Protein AF-A0A3D1I9R3-F1 (afdb_monomer_lite)

Sequence (357 aa):
MTGYCEAYRINDDNLALRKAFLGLTPGDVRTLALLYGWARRAAPKIAKRFYDHQFAFKKTREFFEGMAQKKGITLEALREALERTQAQYFVEIFEEAANGGRFGPEYFEKRLLVGAVHNKIDLPLKWYVGSYTLYSKLAGQALGRALFWNPWLRRKAESALHKVFNYDIQAIVESYLIDLCASFGTDVRSLEVSSREEDISDKMPDLKAQMGDLVGALEKLGKGDLSVRVRSTAEGGLTHYFNVAVNQLAKIVEETRNVAQEVQRGVEQTLLHIDTLSKRGEGAGVEGEGSVREILEQLQVAVQEVAKGSEQTALAASRGVEGVGAIVEAVQRVANELRTSSEAASRIGQTAEEGRR

Radius of gyration: 34.0 Å; chains: 1; bounding box: 62×38×118 Å

pLDDT: mean 84.26, std 16.16, range [39.19, 98.75]

Structure (mmCIF, N/CA/C/O backbone):
data_AF-A0A3D1I9R3-F1
#
_entry.id   AF-A0A3D1I9R3-F1
#
loop_
_atom_site.group_PDB
_atom_site.id
_atom_site.type_symbol
_atom_site.label_atom_id
_atom_site.label_alt_id
_atom_site.label_comp_id
_atom_site.label_asym_id
_atom_site.label_entity_id
_atom_site.label_seq_id
_atom_site.pdbx_PDB_ins_code
_atom_site.Cartn_x
_atom_site.Cartn_y
_atom_site.Cartn_z
_atom_site.occupancy
_atom_site.B_iso_or_equiv
_atom_site.auth_seq_id
_atom_site.auth_comp_id
_atom_site.auth_asym_id
_atom_site.auth_atom_id
_atom_site.pdbx_PDB_model_num
ATOM 1 N N . MET A 1 1 ? 7.221 -18.020 6.343 1.00 50.12 1 MET A N 1
ATOM 2 C CA . MET A 1 1 ? 6.359 -16.843 6.121 1.00 50.12 1 MET A CA 1
ATOM 3 C C . MET A 1 1 ? 5.750 -16.995 4.747 1.00 50.12 1 MET A C 1
ATOM 5 O O . MET A 1 1 ? 6.495 -17.190 3.798 1.00 50.12 1 MET A O 1
ATOM 9 N N . THR A 1 2 ? 4.428 -16.998 4.681 1.00 69.50 2 THR A N 1
ATOM 10 C CA . THR A 1 2 ? 3.622 -17.045 3.458 1.00 69.50 2 THR A CA 1
ATOM 11 C C . THR A 1 2 ? 3.884 -15.784 2.618 1.00 69.50 2 THR A C 1
ATOM 13 O O . THR A 1 2 ? 3.940 -14.699 3.200 1.00 69.50 2 THR A O 1
ATOM 16 N N . GLY A 1 3 ? 4.094 -15.909 1.302 1.00 88.62 3 GLY A N 1
ATOM 17 C CA . GLY A 1 3 ? 4.360 -14.763 0.410 1.00 88.62 3 GLY A CA 1
ATOM 18 C C . GLY A 1 3 ? 3.146 -13.837 0.238 1.00 88.62 3 GLY A C 1
ATOM 19 O O . GLY A 1 3 ? 2.020 -14.225 0.561 1.00 88.62 3 GLY A O 1
ATOM 20 N N . TYR A 1 4 ? 3.355 -12.622 -0.276 1.00 92.94 4 TYR A N 1
ATOM 21 C CA . TYR A 1 4 ? 2.279 -11.653 -0.523 1.00 92.94 4 TYR A CA 1
ATOM 22 C C . TYR A 1 4 ? 1.279 -12.157 -1.562 1.00 92.94 4 TYR A C 1
ATOM 24 O O . TYR A 1 4 ? 0.083 -12.008 -1.352 1.00 92.94 4 TYR A O 1
ATOM 32 N N . CYS A 1 5 ? 1.726 -12.812 -2.634 1.00 94.88 5 CYS A N 1
ATOM 33 C CA . CYS A 1 5 ? 0.839 -13.367 -3.653 1.00 94.88 5 CYS A CA 1
ATOM 34 C C . CYS A 1 5 ? -0.130 -14.379 -3.044 1.00 94.88 5 CYS A C 1
ATOM 36 O O . CYS A 1 5 ? -1.331 -14.302 -3.270 1.00 94.88 5 CYS A O 1
ATOM 38 N N . GLU A 1 6 ? 0.369 -15.287 -2.207 1.00 92.38 6 GLU A N 1
ATOM 39 C CA . GLU A 1 6 ? -0.474 -16.279 -1.541 1.00 92.38 6 GLU A CA 1
ATOM 40 C C . GLU A 1 6 ? -1.454 -15.623 -0.555 1.00 92.38 6 GLU A C 1
ATOM 42 O O . GLU A 1 6 ? -2.633 -15.987 -0.520 1.00 92.38 6 GLU A O 1
ATOM 47 N N . ALA A 1 7 ? -0.987 -14.623 0.203 1.00 89.38 7 ALA A N 1
ATOM 48 C CA . ALA A 1 7 ? -1.829 -13.850 1.112 1.00 89.38 7 ALA A CA 1
ATOM 49 C C . ALA A 1 7 ? -2.916 -13.058 0.369 1.00 89.38 7 ALA A C 1
ATOM 51 O O . ALA A 1 7 ? -4.029 -12.936 0.872 1.00 89.38 7 ALA A O 1
ATOM 52 N N . TYR A 1 8 ? -2.599 -12.538 -0.817 1.00 92.25 8 TYR A N 1
ATOM 53 C CA . TYR A 1 8 ? -3.484 -11.697 -1.627 1.00 92.25 8 TYR A CA 1
ATOM 54 C C . TYR A 1 8 ? -4.258 -12.502 -2.674 1.00 92.25 8 TYR A C 1
ATOM 56 O O . TYR A 1 8 ? -4.985 -11.920 -3.468 1.00 92.25 8 TYR A O 1
ATOM 64 N N . ARG A 1 9 ? -4.132 -13.837 -2.666 1.00 93.81 9 ARG A N 1
ATOM 65 C CA . ARG A 1 9 ? -4.748 -14.759 -3.638 1.00 93.81 9 ARG A CA 1
ATOM 66 C C . ARG A 1 9 ? -4.336 -14.499 -5.095 1.00 93.81 9 ARG A C 1
ATOM 68 O O . ARG A 1 9 ? -4.994 -14.964 -6.021 1.00 93.81 9 ARG A O 1
ATOM 75 N N . ILE A 1 10 ? -3.200 -13.838 -5.305 1.00 95.69 10 ILE A N 1
ATOM 76 C CA . ILE A 1 10 ? -2.600 -13.620 -6.622 1.00 95.69 10 ILE A CA 1
ATOM 77 C C . ILE A 1 10 ? -2.062 -14.944 -7.160 1.00 95.69 10 ILE A C 1
ATOM 79 O O . ILE A 1 10 ? -1.287 -15.638 -6.497 1.00 95.69 10 ILE A O 1
ATOM 83 N N . ASN A 1 11 ? -2.479 -15.295 -8.371 1.00 96.50 11 ASN A N 1
ATOM 84 C CA . ASN A 1 11 ? -2.138 -16.552 -9.021 1.00 96.50 11 ASN A CA 1
ATOM 85 C C . ASN A 1 11 ? -2.067 -16.368 -10.548 1.00 96.50 11 ASN A C 1
ATOM 87 O O . ASN A 1 11 ? -2.347 -15.292 -11.067 1.00 96.50 11 ASN A O 1
ATOM 91 N N . ASP A 1 12 ? -1.662 -17.400 -11.287 1.00 97.69 12 ASP A N 1
ATOM 92 C CA . ASP A 1 12 ? -1.490 -17.281 -12.739 1.00 97.69 12 ASP A CA 1
ATOM 93 C C . ASP A 1 12 ? -2.767 -16.868 -13.493 1.00 97.69 12 ASP A C 1
ATOM 95 O O . ASP A 1 12 ? -2.659 -16.158 -14.494 1.00 97.69 12 ASP A O 1
ATOM 99 N N . ASP A 1 13 ? -3.956 -17.247 -13.013 1.00 97.56 13 ASP A N 1
ATOM 100 C CA . ASP A 1 13 ? -5.227 -17.002 -13.704 1.00 97.56 13 ASP A CA 1
ATOM 101 C C . ASP A 1 13 ? -5.632 -15.520 -13.608 1.00 97.56 13 ASP A C 1
ATOM 103 O O . ASP A 1 13 ? -5.846 -14.865 -14.633 1.00 97.56 13 ASP A O 1
ATOM 107 N N . ASN A 1 14 ? -5.637 -14.937 -12.403 1.00 97.31 14 ASN A N 1
ATOM 108 C CA . ASN A 1 14 ? -5.922 -13.504 -12.243 1.00 97.31 14 ASN A CA 1
ATOM 109 C C . ASN A 1 14 ? -4.821 -12.608 -12.841 1.00 97.31 14 ASN A C 1
ATOM 111 O O . ASN A 1 14 ? -5.115 -11.580 -13.461 1.00 97.31 14 ASN A O 1
ATOM 115 N N . LEU A 1 15 ? -3.552 -13.027 -12.793 1.00 98.19 15 LEU A N 1
ATOM 116 C CA . LEU A 1 15 ? -2.477 -12.323 -13.494 1.00 98.19 15 LEU A CA 1
ATOM 117 C C . LEU A 1 15 ? -2.632 -12.407 -15.019 1.00 98.19 15 LEU A C 1
ATOM 119 O O . LEU A 1 15 ? -2.316 -11.441 -15.721 1.00 98.19 15 LEU A O 1
ATOM 123 N N . ALA A 1 16 ? -3.128 -13.522 -15.563 1.00 97.88 16 ALA A N 1
ATOM 124 C CA . ALA A 1 16 ? -3.436 -13.632 -16.986 1.00 97.88 16 ALA A CA 1
ATOM 125 C C . ALA A 1 16 ? -4.532 -12.641 -17.404 1.00 97.88 16 ALA A C 1
ATOM 127 O O . ALA A 1 16 ? -4.359 -11.960 -18.419 1.00 97.88 16 ALA A O 1
ATOM 128 N N . LEU A 1 17 ? -5.590 -12.482 -16.602 1.00 97.62 17 LEU A N 1
ATOM 129 C CA . LEU A 1 17 ? -6.640 -11.489 -16.846 1.00 97.62 17 LEU A CA 1
ATOM 130 C C . LEU A 1 17 ? -6.113 -10.055 -16.820 1.00 97.62 17 LEU A C 1
ATOM 132 O O . LEU A 1 17 ? -6.376 -9.288 -17.747 1.00 97.62 17 LEU A O 1
ATOM 136 N N . ARG A 1 18 ? -5.301 -9.696 -15.820 1.00 97.69 18 ARG A N 1
ATOM 137 C CA . ARG A 1 18 ? -4.667 -8.368 -15.735 1.00 97.69 18 ARG A CA 1
ATOM 138 C C . ARG A 1 18 ? -3.811 -8.076 -16.965 1.00 97.69 18 ARG A C 1
ATOM 140 O O . ARG A 1 18 ? -3.920 -7.009 -17.571 1.00 97.69 18 ARG A O 1
ATOM 147 N N . LYS A 1 19 ? -2.985 -9.040 -17.386 1.00 98.19 19 LYS A N 1
ATOM 148 C CA . LYS A 1 19 ? -2.162 -8.920 -18.601 1.00 98.19 19 LYS A CA 1
ATOM 149 C C . LYS A 1 19 ? -3.021 -8.788 -19.859 1.00 98.19 19 LYS A C 1
ATOM 151 O O . LYS A 1 19 ? -2.691 -7.971 -20.720 1.00 98.19 19 LYS A O 1
ATOM 156 N N . ALA A 1 20 ? -4.118 -9.539 -19.959 1.00 98.06 20 ALA A N 1
ATOM 157 C CA . ALA A 1 20 ? -5.065 -9.439 -21.066 1.00 98.06 20 ALA A CA 1
ATOM 158 C C . ALA A 1 20 ? -5.744 -8.060 -21.110 1.00 98.06 20 ALA A C 1
ATOM 160 O O . ALA A 1 20 ? -5.758 -7.433 -22.168 1.00 98.06 20 ALA A O 1
ATOM 161 N N . PHE A 1 21 ? -6.207 -7.544 -19.967 1.00 97.81 21 PHE A N 1
ATOM 162 C CA . PHE A 1 21 ? -6.807 -6.212 -19.839 1.00 97.81 21 PHE A CA 1
ATOM 163 C C . PHE A 1 21 ? -5.838 -5.093 -20.254 1.00 97.81 21 PHE A C 1
ATOM 165 O O . PHE A 1 21 ? -6.210 -4.179 -20.987 1.00 97.81 21 PHE A O 1
ATOM 172 N N . LEU A 1 22 ? -4.563 -5.196 -19.862 1.00 97.88 22 LEU A N 1
ATOM 173 C CA . LEU A 1 22 ? -3.506 -4.264 -20.278 1.00 97.88 22 LEU A CA 1
ATOM 174 C C . LEU A 1 22 ? -3.073 -4.430 -21.742 1.00 97.88 22 LEU A C 1
ATOM 176 O O . LEU A 1 22 ? -2.303 -3.617 -22.264 1.00 97.88 22 LEU A O 1
ATOM 180 N N . GLY A 1 23 ? -3.500 -5.508 -22.401 1.00 98.12 23 GLY A N 1
ATOM 181 C CA . GLY A 1 23 ? -3.011 -5.894 -23.716 1.00 98.12 23 GLY A CA 1
ATOM 182 C C . GLY A 1 23 ? -1.507 -6.179 -23.726 1.00 98.12 23 GLY A C 1
ATOM 183 O O . GLY A 1 23 ? -0.839 -5.852 -24.710 1.00 98.12 23 GLY A O 1
ATOM 184 N N . LEU A 1 24 ? -0.942 -6.730 -22.642 1.00 98.31 24 LEU A N 1
ATOM 185 C CA . LEU A 1 24 ? 0.453 -7.177 -22.592 1.00 98.31 24 LEU A CA 1
ATOM 186 C C . LEU A 1 24 ? 0.589 -8.484 -23.381 1.00 98.31 24 LEU A C 1
ATOM 188 O O . LEU A 1 24 ? 0.247 -9.566 -22.911 1.00 98.31 24 LEU A O 1
ATOM 192 N N . THR A 1 25 ? 1.072 -8.373 -24.614 1.00 98.00 25 THR A N 1
ATOM 193 C CA . THR A 1 25 ? 1.117 -9.480 -25.572 1.00 98.00 25 THR A CA 1
ATOM 194 C C . THR A 1 25 ? 2.474 -10.187 -25.585 1.00 98.00 25 THR A C 1
ATOM 196 O O . THR A 1 25 ? 3.501 -9.587 -25.256 1.00 98.00 25 THR A O 1
ATOM 199 N N . PRO A 1 26 ? 2.552 -11.415 -26.132 1.00 98.19 26 PRO A N 1
ATOM 200 C CA . PRO A 1 26 ? 3.836 -12.051 -26.435 1.00 98.19 26 PRO A CA 1
ATOM 201 C C . PRO A 1 26 ? 4.748 -11.210 -27.350 1.00 98.19 26 PRO A C 1
ATOM 203 O O . PRO A 1 26 ? 5.968 -11.368 -27.341 1.00 98.19 26 PRO A O 1
ATOM 206 N N . GLY A 1 27 ? 4.182 -10.310 -28.167 1.00 98.44 27 GLY A N 1
ATOM 207 C CA . GLY A 1 27 ? 4.953 -9.380 -28.996 1.00 98.44 27 GLY A CA 1
ATOM 208 C C . GLY A 1 27 ? 5.642 -8.277 -28.188 1.00 98.44 27 GLY A C 1
ATOM 209 O O . GLY A 1 27 ? 6.767 -7.894 -28.520 1.00 98.44 27 GLY A O 1
ATOM 210 N N . ASP A 1 28 ? 4.999 -7.805 -27.120 1.00 98.69 28 ASP A N 1
ATOM 211 C CA . ASP A 1 28 ? 5.584 -6.867 -26.159 1.00 98.69 28 ASP A CA 1
ATOM 212 C C . ASP A 1 28 ? 6.745 -7.539 -25.413 1.00 98.69 28 ASP A C 1
ATOM 214 O O . ASP A 1 28 ? 7.849 -6.997 -25.385 1.00 98.69 28 ASP A O 1
ATOM 218 N N . VAL A 1 29 ? 6.533 -8.774 -24.933 1.00 98.62 29 VAL A N 1
ATOM 219 C CA . VAL A 1 29 ? 7.567 -9.601 -24.284 1.00 98.62 29 VAL A CA 1
ATOM 220 C C . VAL A 1 29 ? 8.796 -9.752 -25.179 1.00 98.62 29 VAL A C 1
ATOM 222 O O . VAL A 1 29 ? 9.905 -9.420 -24.769 1.00 98.62 29 VAL A O 1
ATOM 225 N N . ARG A 1 30 ? 8.617 -10.169 -26.441 1.00 98.69 30 ARG A N 1
ATOM 226 C CA . ARG A 1 30 ? 9.734 -10.287 -27.396 1.00 98.69 30 ARG A CA 1
ATOM 227 C C . ARG A 1 30 ? 10.453 -8.958 -27.620 1.00 98.69 30 ARG A C 1
ATOM 229 O O . ARG A 1 30 ? 11.675 -8.935 -27.729 1.00 98.69 30 ARG A O 1
ATOM 236 N N . THR A 1 31 ? 9.711 -7.854 -27.687 1.00 98.69 31 THR A N 1
ATOM 237 C CA . THR A 1 31 ? 10.296 -6.518 -27.873 1.00 98.69 31 THR A CA 1
ATOM 238 C C . THR A 1 31 ? 11.171 -6.122 -26.683 1.00 98.69 31 THR A C 1
ATOM 240 O O . THR A 1 31 ? 12.279 -5.626 -26.884 1.00 98.69 31 THR A O 1
ATOM 243 N N . LEU A 1 32 ? 10.708 -6.367 -25.455 1.00 98.75 32 LEU A N 1
ATOM 244 C CA . LEU A 1 32 ? 11.480 -6.107 -24.240 1.00 98.75 32 LEU A CA 1
ATOM 245 C C . LEU A 1 32 ? 12.699 -7.038 -24.148 1.00 98.75 32 LEU A C 1
ATOM 247 O O . LEU A 1 32 ? 13.807 -6.559 -23.927 1.00 98.75 32 LEU A O 1
ATOM 251 N N . ALA A 1 33 ? 12.544 -8.333 -24.427 1.00 98.75 33 ALA A N 1
ATOM 252 C CA . ALA A 1 33 ? 13.647 -9.296 -24.424 1.00 98.75 33 ALA A CA 1
ATOM 253 C C . ALA A 1 33 ? 14.805 -8.871 -25.351 1.00 98.75 33 ALA A C 1
ATOM 255 O O . ALA A 1 33 ? 15.967 -8.861 -24.943 1.00 98.75 33 ALA A O 1
ATOM 256 N N . LEU A 1 34 ? 14.488 -8.426 -26.576 1.00 98.44 34 LEU A N 1
ATOM 257 C CA . LEU A 1 34 ? 15.474 -7.917 -27.544 1.00 98.44 34 LEU A CA 1
ATOM 258 C C . LEU A 1 34 ? 16.278 -6.718 -27.015 1.00 98.44 34 LEU A C 1
ATOM 260 O O . LEU A 1 34 ? 17.412 -6.485 -27.436 1.00 98.44 34 LEU A O 1
ATOM 264 N N . LEU A 1 35 ? 15.699 -5.944 -26.098 1.00 98.56 35 LEU A N 1
ATOM 265 C CA . LEU A 1 35 ? 16.290 -4.730 -25.547 1.00 98.56 35 LEU A CA 1
ATOM 266 C C . LEU A 1 35 ? 17.010 -4.951 -24.208 1.00 98.56 35 LEU A C 1
ATOM 268 O O . LEU A 1 35 ? 17.566 -3.990 -23.675 1.00 98.56 35 LEU A O 1
ATOM 272 N N . TYR A 1 36 ? 17.093 -6.181 -23.689 1.00 98.62 36 TYR A N 1
ATOM 273 C CA . TYR A 1 36 ? 17.738 -6.475 -22.400 1.00 98.62 36 TYR A CA 1
ATOM 274 C C . TYR A 1 36 ? 19.182 -5.961 -22.308 1.00 98.62 36 TYR A C 1
ATOM 276 O O . TYR A 1 36 ? 19.542 -5.235 -21.376 1.00 98.62 36 TYR A O 1
ATOM 284 N N . GLY A 1 37 ? 20.007 -6.226 -23.326 1.00 98.44 37 GLY A N 1
ATOM 285 C CA . GLY A 1 37 ? 21.385 -5.724 -23.364 1.00 98.44 37 GLY A CA 1
ATOM 286 C C . GLY A 1 37 ? 21.476 -4.191 -23.391 1.00 98.44 37 GLY A C 1
ATOM 287 O O . GLY A 1 37 ? 22.399 -3.612 -22.815 1.00 98.44 37 GLY A O 1
ATOM 288 N N . TRP A 1 38 ? 20.518 -3.516 -24.034 1.00 98.31 38 TRP A N 1
ATOM 289 C CA . TRP A 1 38 ? 20.420 -2.055 -24.009 1.00 98.31 38 TRP A CA 1
ATOM 290 C C . TRP A 1 38 ? 20.004 -1.547 -22.625 1.00 98.31 38 TRP A C 1
ATOM 292 O O . TRP A 1 38 ? 20.637 -0.620 -22.115 1.00 98.31 38 TRP A O 1
ATOM 302 N N . ALA A 1 39 ? 19.003 -2.173 -22.001 1.00 98.44 39 ALA A N 1
ATOM 303 C CA . ALA A 1 39 ? 18.483 -1.773 -20.699 1.00 98.44 39 ALA A CA 1
ATOM 304 C C . ALA A 1 39 ? 19.586 -1.783 -19.635 1.00 98.44 39 ALA A C 1
ATOM 306 O O . ALA A 1 39 ? 19.752 -0.791 -18.930 1.00 98.44 39 ALA A O 1
ATOM 307 N N . ARG A 1 40 ? 20.436 -2.822 -19.615 1.00 98.50 40 ARG A N 1
ATOM 308 C CA . ARG A 1 40 ? 21.608 -2.907 -18.720 1.00 98.50 40 ARG A CA 1
ATOM 309 C C . ARG A 1 40 ? 22.555 -1.709 -18.839 1.00 98.50 40 ARG A C 1
ATOM 311 O O . ARG A 1 40 ? 23.059 -1.219 -17.834 1.00 98.50 40 ARG A O 1
ATOM 318 N N . ARG A 1 41 ? 22.787 -1.206 -20.057 1.00 98.44 41 ARG A N 1
ATOM 319 C CA . ARG A 1 41 ? 23.648 -0.029 -20.291 1.00 98.44 41 ARG A CA 1
ATOM 320 C C . ARG A 1 41 ? 22.938 1.292 -19.990 1.00 98.44 41 ARG A C 1
ATOM 322 O O . ARG A 1 41 ? 23.585 2.262 -19.599 1.00 98.44 41 ARG A O 1
ATOM 329 N N . ALA A 1 42 ? 21.627 1.356 -20.212 1.00 98.31 42 ALA A N 1
ATOM 330 C CA . ALA A 1 42 ? 20.836 2.570 -20.042 1.00 98.31 42 ALA A CA 1
ATOM 331 C C . ALA A 1 42 ? 20.434 2.826 -18.578 1.00 98.31 42 ALA A C 1
ATOM 333 O O . ALA A 1 42 ? 20.361 3.989 -18.169 1.00 98.31 42 ALA A O 1
ATOM 334 N N . ALA A 1 43 ? 20.209 1.766 -17.796 1.00 98.38 43 ALA A N 1
ATOM 335 C CA . ALA A 1 43 ? 19.622 1.827 -16.460 1.00 98.38 43 ALA A CA 1
ATOM 336 C C . ALA A 1 43 ? 20.337 2.788 -15.491 1.00 98.38 43 ALA A C 1
ATOM 338 O O . ALA A 1 43 ? 19.640 3.628 -14.917 1.00 98.38 43 ALA A O 1
ATOM 339 N N . PRO A 1 44 ? 21.685 2.796 -15.354 1.00 98.50 44 PRO A N 1
ATOM 340 C CA . PRO A 1 44 ? 22.351 3.703 -14.413 1.00 98.50 44 PRO A CA 1
ATOM 341 C C . PRO A 1 44 ? 22.094 5.182 -14.730 1.00 98.50 44 PRO A C 1
ATOM 343 O O . PRO A 1 44 ? 21.825 5.990 -13.844 1.00 98.50 44 PRO A O 1
ATOM 346 N N . LYS A 1 45 ? 22.101 5.548 -16.021 1.00 98.31 45 LYS A N 1
ATOM 347 C CA . LYS A 1 45 ? 21.840 6.929 -16.459 1.00 98.31 45 LYS A CA 1
ATOM 348 C C . LYS A 1 45 ? 20.375 7.324 -16.268 1.00 98.31 45 LYS A C 1
ATOM 350 O O . LYS A 1 45 ? 20.098 8.486 -15.976 1.00 98.31 45 LYS A O 1
ATOM 355 N N . ILE A 1 46 ? 19.443 6.389 -16.460 1.00 98.44 46 ILE A N 1
ATOM 356 C CA . ILE A 1 46 ? 18.014 6.620 -16.207 1.00 98.44 46 ILE A CA 1
ATOM 357 C C . ILE A 1 46 ? 17.783 6.830 -14.707 1.00 98.44 46 ILE A C 1
ATOM 359 O O . ILE A 1 46 ? 17.182 7.836 -14.336 1.00 98.44 46 ILE A O 1
ATOM 363 N N . ALA A 1 47 ? 18.317 5.948 -13.857 1.00 98.38 47 ALA A N 1
ATOM 364 C CA . ALA A 1 47 ? 18.179 6.027 -12.405 1.00 98.38 47 ALA A CA 1
ATOM 365 C C . ALA A 1 47 ? 18.781 7.316 -11.829 1.00 98.38 47 ALA A C 1
ATOM 367 O O . ALA A 1 47 ? 18.113 8.011 -11.065 1.00 98.38 47 ALA A O 1
ATOM 368 N N . LYS A 1 48 ? 19.981 7.711 -12.274 1.00 98.50 48 LYS A N 1
ATOM 369 C CA . LYS A 1 48 ? 20.578 8.986 -11.859 1.00 98.50 48 LYS A CA 1
ATOM 370 C C . LYS A 1 48 ? 19.669 10.173 -12.185 1.00 98.50 48 LYS A C 1
ATOM 372 O O . LYS A 1 48 ? 19.387 10.991 -11.319 1.00 98.50 48 LYS A O 1
ATOM 377 N N . ARG A 1 49 ? 19.167 10.265 -13.424 1.00 98.44 49 ARG A N 1
ATOM 378 C CA . ARG A 1 49 ? 18.280 11.370 -13.844 1.00 98.44 49 ARG A CA 1
ATOM 379 C C . ARG A 1 49 ? 16.931 11.349 -13.125 1.00 98.44 49 ARG A C 1
ATOM 381 O O . ARG A 1 49 ? 16.323 12.399 -12.933 1.00 98.44 49 ARG A O 1
ATOM 388 N N . PHE A 1 50 ? 16.459 10.162 -12.758 1.00 98.12 50 PHE A N 1
ATOM 389 C CA . PHE A 1 50 ? 15.252 9.982 -11.967 1.00 98.12 50 PHE A CA 1
ATOM 390 C C . PHE A 1 50 ? 15.422 10.582 -10.567 1.00 98.12 50 PHE A C 1
ATOM 392 O O . PHE A 1 50 ? 14.594 11.391 -10.150 1.00 98.12 50 PHE A O 1
ATOM 399 N N . TYR A 1 51 ? 16.532 10.289 -9.885 1.00 98.06 51 TYR A N 1
ATOM 400 C CA . TYR A 1 51 ? 16.811 10.866 -8.568 1.00 98.06 51 TYR A CA 1
ATOM 401 C C . TYR A 1 51 ? 17.316 12.309 -8.611 1.00 98.06 51 TYR A C 1
ATOM 403 O O . TYR A 1 51 ? 16.996 13.058 -7.694 1.00 98.06 51 TYR A O 1
ATOM 411 N N . ASP A 1 52 ? 17.979 12.761 -9.683 1.00 98.25 52 ASP A N 1
ATOM 412 C CA . ASP A 1 52 ? 18.277 14.188 -9.896 1.00 98.25 52 ASP A CA 1
ATOM 413 C C . ASP A 1 52 ? 16.989 15.025 -9.745 1.00 98.25 52 ASP A C 1
ATOM 415 O O . ASP A 1 52 ? 16.970 16.025 -9.030 1.00 98.25 52 ASP A O 1
ATOM 419 N N . HIS A 1 53 ? 15.884 14.582 -10.358 1.00 97.00 53 HIS A N 1
ATOM 420 C CA . HIS A 1 53 ? 14.593 15.262 -10.239 1.00 97.00 53 HIS A CA 1
ATOM 421 C C . HIS A 1 53 ? 14.007 15.177 -8.824 1.00 97.00 53 HIS A C 1
ATOM 423 O O . HIS A 1 53 ? 13.586 16.195 -8.276 1.00 97.00 53 HIS A O 1
ATOM 429 N N . GLN A 1 54 ? 13.978 13.985 -8.220 1.00 96.75 54 GLN A N 1
ATOM 430 C CA . GLN A 1 54 ? 13.351 13.816 -6.906 1.00 96.75 54 GLN A CA 1
ATOM 431 C C . GLN A 1 54 ? 14.128 14.505 -5.772 1.00 96.75 54 GLN A C 1
ATOM 433 O O . GLN A 1 54 ? 13.519 14.982 -4.820 1.00 96.75 54 GLN A O 1
ATOM 438 N N . PHE A 1 55 ? 15.454 14.617 -5.861 1.00 97.19 55 PHE A N 1
ATOM 439 C CA . PHE A 1 55 ? 16.251 15.369 -4.885 1.00 97.19 55 PHE A CA 1
ATOM 440 C C . PHE A 1 55 ? 16.179 16.888 -5.128 1.00 97.19 55 PHE A C 1
ATOM 442 O O . PHE A 1 55 ? 16.295 17.679 -4.190 1.00 97.19 55 PHE A O 1
ATOM 449 N N . ALA A 1 56 ? 15.927 17.328 -6.365 1.00 97.44 56 ALA A N 1
ATOM 450 C CA . ALA A 1 56 ? 15.666 18.738 -6.656 1.00 97.44 56 ALA A CA 1
ATOM 451 C C . ALA A 1 56 ? 14.281 19.190 -6.153 1.00 97.44 56 ALA A C 1
ATOM 453 O O . ALA A 1 56 ? 14.124 20.322 -5.687 1.00 97.44 56 ALA A O 1
ATOM 454 N N . PHE A 1 57 ? 13.277 18.312 -6.203 1.00 97.00 57 PHE A N 1
ATOM 455 C CA . PHE A 1 57 ? 11.922 18.625 -5.760 1.00 97.00 57 PHE A CA 1
ATOM 456 C C . PHE A 1 57 ? 11.805 18.617 -4.227 1.00 97.00 57 PHE A C 1
ATOM 458 O O . PHE A 1 57 ? 11.993 17.594 -3.570 1.00 97.00 57 PHE A O 1
ATOM 465 N N . LYS A 1 58 ? 11.461 19.777 -3.645 1.00 97.25 58 LYS A N 1
ATOM 466 C CA . LYS A 1 58 ? 11.499 20.027 -2.190 1.00 97.25 58 LYS A CA 1
ATOM 467 C C . LYS A 1 58 ? 10.808 18.941 -1.359 1.00 97.25 58 LYS A C 1
ATOM 469 O O . LYS A 1 58 ? 11.397 18.461 -0.401 1.00 97.25 58 LYS A O 1
ATOM 474 N N . LYS A 1 59 ? 9.588 18.529 -1.724 1.00 96.12 59 LYS A N 1
ATOM 475 C CA . LYS A 1 59 ? 8.800 17.587 -0.908 1.00 96.12 59 LYS A CA 1
ATOM 476 C C . LYS A 1 59 ? 9.322 16.153 -0.915 1.00 96.12 59 LYS A C 1
ATOM 478 O O . LYS A 1 59 ? 9.231 15.487 0.109 1.00 96.12 59 LYS A O 1
ATOM 483 N N . THR A 1 60 ? 9.884 15.680 -2.021 1.00 95.75 60 THR A N 1
ATOM 484 C CA . THR A 1 60 ? 10.530 14.359 -2.059 1.00 95.75 60 THR A CA 1
ATOM 485 C C . THR A 1 60 ? 11.913 14.404 -1.417 1.00 95.75 60 THR A C 1
ATOM 487 O O . THR A 1 60 ? 12.287 13.455 -0.737 1.00 95.75 60 THR A O 1
ATOM 490 N N . ARG A 1 61 ? 12.640 15.525 -1.528 1.00 97.00 61 ARG A N 1
ATOM 491 C CA . ARG A 1 61 ? 13.907 15.716 -0.808 1.00 97.00 61 ARG A CA 1
ATOM 492 C C . ARG A 1 61 ? 13.729 15.686 0.712 1.00 97.00 61 ARG A C 1
ATOM 494 O O . ARG A 1 61 ? 14.442 14.931 1.358 1.00 97.00 61 ARG A O 1
ATOM 501 N N . GLU A 1 62 ? 12.755 16.422 1.256 1.00 97.25 62 GLU A N 1
ATOM 502 C CA . GLU A 1 62 ? 12.421 16.409 2.696 1.00 97.25 62 GLU A CA 1
ATOM 503 C C . GLU A 1 62 ? 12.178 14.973 3.204 1.00 97.25 62 GLU A C 1
ATOM 505 O O . GLU A 1 62 ? 12.628 14.590 4.283 1.00 97.25 62 GLU A O 1
ATOM 510 N N . PHE A 1 63 ? 11.508 14.143 2.396 1.00 94.88 63 PHE A N 1
ATOM 511 C CA . PHE A 1 63 ? 11.289 12.734 2.716 1.00 94.88 63 PHE A CA 1
ATOM 512 C C . PHE A 1 63 ? 12.600 11.926 2.754 1.00 94.88 63 PHE A C 1
ATOM 514 O O . PHE A 1 63 ? 12.820 11.154 3.689 1.00 94.88 63 PHE A O 1
ATOM 521 N N . PHE A 1 64 ? 13.493 12.110 1.776 1.00 96.81 64 PHE A N 1
ATOM 522 C CA . PHE A 1 64 ? 14.794 11.428 1.762 1.00 96.81 64 PHE A CA 1
ATOM 523 C C . PHE A 1 64 ? 15.718 11.883 2.894 1.00 96.81 64 PHE A C 1
ATOM 525 O O . PHE A 1 64 ? 16.403 11.046 3.472 1.00 96.81 64 PHE A O 1
ATOM 532 N N . GLU A 1 65 ? 15.710 13.168 3.248 1.00 97.56 65 GLU A N 1
ATOM 533 C CA . GLU A 1 65 ? 16.446 13.703 4.401 1.00 97.56 65 GLU A CA 1
ATOM 534 C C . GLU A 1 65 ? 15.991 13.017 5.699 1.00 97.56 65 GLU A C 1
ATOM 536 O O . GLU A 1 65 ? 16.816 12.480 6.442 1.00 97.56 65 GLU A O 1
ATOM 541 N N . GLY A 1 66 ? 14.675 12.922 5.922 1.00 96.69 66 GLY A N 1
ATOM 542 C CA . GLY A 1 66 ? 14.119 12.198 7.068 1.00 96.69 66 GLY A CA 1
ATOM 543 C C . GLY A 1 66 ? 14.456 10.702 7.057 1.00 96.69 66 GLY A C 1
ATOM 544 O O . GLY A 1 66 ? 14.758 10.121 8.100 1.00 96.69 66 GLY A O 1
ATOM 545 N N . MET A 1 67 ? 14.457 10.062 5.884 1.00 93.25 67 MET A N 1
ATOM 546 C CA . MET A 1 67 ? 14.859 8.658 5.755 1.00 93.25 67 MET A CA 1
ATOM 547 C C . MET A 1 67 ? 16.343 8.448 6.076 1.00 93.25 67 MET A C 1
ATOM 549 O O . MET A 1 67 ? 16.682 7.493 6.776 1.00 93.25 67 MET A O 1
ATOM 553 N N . ALA A 1 68 ? 17.221 9.318 5.571 1.00 96.81 68 ALA A N 1
ATOM 554 C CA . ALA A 1 68 ? 18.657 9.263 5.822 1.00 96.81 68 ALA A CA 1
ATOM 555 C C . ALA A 1 68 ? 18.946 9.412 7.323 1.00 96.81 68 ALA A C 1
ATOM 557 O O . ALA A 1 68 ? 19.665 8.590 7.893 1.00 96.81 68 ALA A O 1
ATOM 558 N N . GLN A 1 69 ? 18.274 10.366 7.980 1.00 96.81 69 GLN A N 1
ATOM 559 C CA . GLN A 1 69 ? 18.348 10.563 9.427 1.00 96.81 69 GLN A CA 1
ATOM 560 C C . GLN A 1 69 ? 17.895 9.319 10.203 1.00 96.81 69 GLN A C 1
ATOM 562 O O . GLN A 1 69 ? 18.636 8.831 11.052 1.00 96.81 69 GLN A O 1
ATOM 567 N N . LYS A 1 70 ? 16.719 8.755 9.882 1.00 94.06 70 LYS A N 1
ATOM 568 C CA . LYS A 1 70 ? 16.204 7.526 10.523 1.00 94.06 70 LYS A CA 1
ATOM 569 C C . LYS A 1 70 ? 17.149 6.329 10.355 1.00 94.06 70 LYS A C 1
ATOM 571 O O . LYS A 1 70 ? 17.211 5.473 11.230 1.00 94.06 70 LYS A O 1
ATOM 576 N N . LYS A 1 71 ? 17.864 6.249 9.228 1.00 93.81 71 LYS A N 1
ATOM 577 C CA . LYS A 1 71 ? 18.829 5.180 8.927 1.00 93.81 71 LYS A CA 1
ATOM 578 C C . LYS A 1 71 ? 20.237 5.444 9.473 1.00 93.81 71 LYS A C 1
ATOM 580 O O . LYS A 1 71 ? 21.061 4.538 9.404 1.00 93.81 71 LYS A O 1
ATOM 585 N N . GLY A 1 72 ? 20.526 6.646 9.975 1.00 97.00 72 GLY A N 1
ATOM 586 C CA . GLY A 1 72 ? 21.866 7.028 10.428 1.00 97.00 72 GLY A CA 1
ATOM 587 C C . GLY A 1 72 ? 22.913 7.059 9.307 1.00 97.00 72 GLY A C 1
ATOM 588 O O . GLY A 1 72 ? 24.077 6.761 9.556 1.00 97.00 72 GLY A O 1
ATOM 589 N N . ILE A 1 73 ? 22.510 7.379 8.071 1.00 98.00 73 ILE A N 1
ATOM 590 C CA . ILE A 1 73 ? 23.402 7.457 6.900 1.00 98.00 73 ILE A CA 1
ATOM 591 C C . ILE A 1 73 ? 23.370 8.851 6.275 1.00 98.00 73 ILE A C 1
ATOM 593 O O . ILE A 1 73 ? 22.433 9.618 6.495 1.00 98.00 73 ILE A O 1
ATOM 597 N N . THR A 1 74 ? 24.377 9.180 5.464 1.00 98.19 74 THR A N 1
ATOM 598 C CA . THR A 1 74 ? 24.385 10.442 4.713 1.00 98.19 74 THR A CA 1
ATOM 599 C C . THR A 1 74 ? 23.345 10.431 3.592 1.00 98.19 74 THR A C 1
ATOM 601 O O . THR A 1 74 ? 22.943 9.373 3.089 1.00 98.19 74 THR A O 1
ATOM 604 N N . LEU A 1 75 ? 22.915 11.624 3.177 1.00 97.62 75 LEU A N 1
ATOM 605 C CA . LEU A 1 75 ? 21.956 11.784 2.087 1.00 97.62 75 LEU A CA 1
ATOM 606 C C . LEU A 1 75 ? 22.535 11.272 0.755 1.00 97.62 75 LEU A C 1
ATOM 608 O O . LEU A 1 75 ? 21.813 10.694 -0.058 1.00 97.62 75 LEU A O 1
ATOM 612 N N . GLU A 1 76 ? 23.845 11.413 0.563 1.00 97.81 76 GLU A N 1
ATOM 613 C CA . GLU A 1 76 ? 24.601 10.906 -0.581 1.00 97.81 76 GLU A CA 1
ATOM 614 C C . GLU A 1 76 ? 24.614 9.373 -0.607 1.00 97.81 76 GLU A C 1
ATOM 616 O O . GLU A 1 76 ? 24.281 8.776 -1.629 1.00 97.81 76 GLU A O 1
ATOM 621 N N . ALA A 1 77 ? 24.909 8.723 0.525 1.00 98.06 77 ALA A N 1
ATOM 622 C CA . ALA A 1 77 ? 24.909 7.263 0.620 1.00 98.06 77 ALA A CA 1
ATOM 623 C C . ALA A 1 77 ? 23.510 6.678 0.370 1.00 98.06 77 ALA A C 1
ATOM 625 O O . ALA A 1 77 ? 23.366 5.670 -0.332 1.00 98.06 77 ALA A O 1
ATOM 626 N N . LEU A 1 78 ? 22.467 7.334 0.899 1.00 97.75 78 LEU A N 1
ATOM 627 C CA . LEU A 1 78 ? 21.081 6.977 0.605 1.00 97.75 78 LEU A CA 1
ATOM 628 C C . LEU A 1 78 ? 20.805 7.089 -0.897 1.00 97.75 78 LEU A C 1
ATOM 630 O O . LEU A 1 78 ? 20.284 6.153 -1.504 1.00 97.75 78 LEU A O 1
ATOM 634 N N . ARG A 1 79 ? 21.176 8.218 -1.504 1.00 98.31 79 ARG A N 1
ATOM 635 C CA . ARG A 1 79 ? 20.966 8.475 -2.926 1.00 98.31 79 ARG A CA 1
ATOM 636 C C . ARG A 1 79 ? 21.632 7.424 -3.811 1.00 98.31 79 ARG A C 1
ATOM 638 O O . ARG A 1 79 ? 20.989 6.921 -4.727 1.00 98.31 79 ARG A O 1
ATOM 645 N N . GLU A 1 80 ? 22.878 7.057 -3.538 1.00 98.06 80 GLU A N 1
ATOM 646 C CA . GLU A 1 80 ? 23.572 6.026 -4.312 1.00 98.06 80 GLU A CA 1
ATOM 647 C C . GLU A 1 80 ? 22.886 4.657 -4.209 1.00 98.06 80 GLU A C 1
ATOM 649 O O . GLU A 1 80 ? 22.751 3.944 -5.206 1.00 98.06 80 GLU A O 1
ATOM 654 N N . ALA A 1 81 ? 22.428 4.275 -3.012 1.00 97.56 81 ALA A N 1
ATOM 655 C CA . ALA A 1 81 ? 21.700 3.024 -2.811 1.00 97.56 81 ALA A CA 1
ATOM 656 C C . ALA A 1 81 ? 20.364 3.011 -3.570 1.00 97.56 81 ALA A C 1
ATOM 658 O O . ALA A 1 81 ? 20.012 2.010 -4.203 1.00 97.56 81 ALA A O 1
ATOM 659 N N . LEU A 1 82 ? 19.652 4.137 -3.547 1.00 97.19 82 LEU A N 1
ATOM 660 C CA . LEU A 1 82 ? 18.414 4.347 -4.284 1.00 97.19 82 LEU A CA 1
ATOM 661 C C . LEU A 1 82 ? 18.642 4.272 -5.805 1.00 97.19 82 LEU A C 1
ATOM 663 O O . LEU A 1 82 ? 17.949 3.522 -6.493 1.00 97.19 82 LEU A O 1
ATOM 667 N N . GLU A 1 83 ? 19.659 4.961 -6.333 1.00 98.38 83 GLU A N 1
ATOM 668 C CA . GLU A 1 83 ? 20.028 4.918 -7.756 1.00 98.38 83 GLU A CA 1
ATOM 669 C C . GLU A 1 83 ? 20.377 3.492 -8.216 1.00 98.38 83 GLU A C 1
ATOM 671 O O . GLU A 1 83 ? 19.897 3.053 -9.264 1.00 98.38 83 GLU A O 1
ATOM 676 N N . ARG A 1 84 ? 21.145 2.732 -7.419 1.00 98.38 84 ARG A N 1
ATOM 677 C CA . ARG A 1 84 ? 21.450 1.319 -7.714 1.00 98.38 84 ARG A CA 1
ATOM 678 C C . ARG A 1 84 ? 20.191 0.454 -7.749 1.00 98.38 84 ARG A C 1
ATOM 680 O O . ARG A 1 84 ? 20.000 -0.301 -8.700 1.00 98.38 84 ARG A O 1
ATOM 687 N N . THR A 1 85 ? 19.322 0.593 -6.749 1.00 96.94 85 THR A N 1
ATOM 688 C CA . THR A 1 85 ? 18.081 -0.193 -6.637 1.00 96.94 85 THR A CA 1
ATOM 689 C C . THR A 1 85 ? 17.138 0.092 -7.808 1.00 96.94 85 THR A C 1
ATOM 691 O O . THR A 1 85 ? 16.638 -0.831 -8.446 1.00 96.94 85 THR A O 1
ATOM 694 N N . GLN A 1 86 ? 16.956 1.365 -8.166 1.00 97.12 86 GLN A N 1
ATOM 695 C CA . GLN A 1 86 ? 16.096 1.761 -9.282 1.00 97.12 86 GLN A CA 1
ATOM 696 C C . GLN A 1 86 ? 16.669 1.348 -10.647 1.00 97.12 86 GLN A C 1
ATOM 698 O O . GLN A 1 86 ? 15.909 1.069 -11.576 1.00 97.12 86 GLN A O 1
ATOM 703 N N . ALA A 1 87 ? 17.998 1.322 -10.798 1.00 98.38 87 ALA A N 1
ATOM 704 C CA . ALA A 1 87 ? 18.633 0.799 -12.004 1.00 98.38 87 ALA A CA 1
ATOM 705 C C . ALA A 1 87 ? 18.402 -0.713 -12.136 1.00 98.38 87 ALA A C 1
ATOM 707 O O . ALA A 1 87 ? 18.056 -1.175 -13.222 1.00 98.38 87 ALA A O 1
ATOM 708 N N . GLN A 1 88 ? 18.537 -1.463 -11.039 1.00 98.25 88 GLN A N 1
ATOM 709 C CA . GLN A 1 88 ? 18.274 -2.901 -11.030 1.00 98.25 88 GLN A CA 1
ATOM 710 C C . GLN A 1 88 ? 16.812 -3.204 -11.375 1.00 98.25 88 GLN A C 1
ATOM 712 O O . GLN A 1 88 ? 16.566 -3.999 -12.276 1.00 98.25 88 GLN A O 1
ATOM 717 N N . TYR A 1 89 ? 15.859 -2.492 -10.766 1.00 97.38 89 TYR A N 1
ATOM 718 C CA . TYR A 1 89 ? 14.437 -2.578 -11.119 1.00 97.38 89 TYR A CA 1
ATOM 719 C C . TYR A 1 89 ? 14.195 -2.409 -12.629 1.00 97.38 89 TYR A C 1
ATOM 721 O O . TYR A 1 89 ? 13.478 -3.208 -13.231 1.00 97.38 89 TYR A O 1
ATOM 729 N N . PHE A 1 90 ? 14.830 -1.410 -13.263 1.00 98.25 90 PHE A N 1
ATOM 730 C CA . PHE A 1 90 ? 14.700 -1.218 -14.711 1.00 98.25 90 PHE A CA 1
ATOM 731 C C . PHE A 1 90 ? 15.138 -2.457 -15.481 1.00 98.25 90 PHE A C 1
ATOM 733 O O . PHE A 1 90 ? 14.468 -2.866 -16.419 1.00 98.25 90 PHE A O 1
ATOM 740 N N . VAL A 1 91 ? 16.287 -3.022 -15.108 1.00 98.62 91 VAL A N 1
ATOM 741 C CA . VAL A 1 91 ? 16.883 -4.176 -15.784 1.00 98.62 91 VAL A CA 1
ATOM 742 C C . VAL A 1 91 ? 16.013 -5.417 -15.609 1.00 98.62 91 VAL A C 1
ATOM 744 O O . VAL A 1 91 ? 15.809 -6.129 -16.589 1.00 98.62 91 VAL A O 1
ATOM 747 N N . GLU A 1 92 ? 15.451 -5.629 -14.417 1.00 98.44 92 GLU A N 1
ATOM 748 C CA . GLU A 1 92 ? 14.587 -6.773 -14.096 1.00 98.44 92 GLU A CA 1
ATOM 749 C C . GLU A 1 92 ? 13.390 -6.906 -15.041 1.00 98.44 92 GLU A C 1
ATOM 751 O O . GLU A 1 92 ? 13.009 -8.020 -15.376 1.00 98.44 92 GLU A O 1
ATOM 756 N N . ILE A 1 93 ? 12.812 -5.798 -15.517 1.00 98.56 93 ILE A N 1
ATOM 757 C CA . ILE A 1 93 ? 11.695 -5.839 -16.479 1.00 98.56 93 ILE A CA 1
ATOM 758 C C . ILE A 1 93 ? 12.116 -6.528 -17.784 1.00 98.56 93 ILE A C 1
ATOM 760 O O . ILE A 1 93 ? 11.397 -7.360 -18.337 1.00 98.56 93 ILE A O 1
ATOM 764 N N . PHE A 1 94 ? 13.288 -6.161 -18.298 1.00 98.75 94 PHE A N 1
ATOM 765 C CA . PHE A 1 94 ? 13.794 -6.695 -19.561 1.00 98.75 94 PHE A CA 1
ATOM 766 C C . PHE A 1 94 ? 14.394 -8.089 -19.369 1.00 98.75 94 PHE A C 1
ATOM 768 O O . PHE A 1 94 ? 14.354 -8.902 -20.288 1.00 98.75 94 PHE A O 1
ATOM 775 N N . GLU A 1 95 ? 14.933 -8.363 -18.182 1.00 98.62 95 GLU A N 1
ATOM 776 C CA . GLU A 1 95 ? 15.406 -9.682 -17.775 1.00 98.62 95 GLU A CA 1
ATOM 777 C C . GLU A 1 95 ? 14.262 -10.689 -17.684 1.00 98.62 95 GLU A C 1
ATOM 779 O O . GLU A 1 95 ? 14.359 -11.759 -18.275 1.00 98.62 95 GLU A O 1
ATOM 784 N N . GLU A 1 96 ? 13.158 -10.329 -17.023 1.00 98.62 96 GLU A N 1
ATOM 785 C CA . GLU A 1 96 ? 11.942 -11.146 -16.965 1.00 98.62 96 GLU A CA 1
ATOM 786 C C . GLU A 1 96 ? 11.472 -11.483 -18.380 1.00 98.62 96 GLU A C 1
ATOM 788 O O . GLU A 1 96 ? 11.264 -12.650 -18.704 1.00 98.62 96 GLU A O 1
ATOM 793 N N . ALA A 1 97 ? 11.403 -10.482 -19.264 1.00 98.62 97 ALA A N 1
ATOM 794 C CA . ALA A 1 97 ? 11.041 -10.689 -20.661 1.00 98.62 97 ALA A CA 1
ATOM 795 C C . ALA A 1 97 ? 12.005 -11.635 -21.404 1.00 98.62 97 ALA A C 1
ATOM 797 O O . ALA A 1 97 ? 11.560 -12.464 -22.199 1.00 98.62 97 ALA A O 1
ATOM 798 N N . ALA A 1 98 ? 13.314 -11.522 -21.156 1.00 98.44 98 ALA A N 1
ATOM 799 C CA . ALA A 1 98 ? 14.330 -12.388 -21.754 1.00 98.44 98 ALA A CA 1
ATOM 800 C C . ALA A 1 98 ? 14.286 -13.828 -21.210 1.00 98.44 98 ALA A C 1
ATOM 802 O O . ALA A 1 98 ? 14.571 -14.766 -21.951 1.00 98.44 98 ALA A O 1
ATOM 803 N N . ASN A 1 99 ? 13.858 -14.010 -19.960 1.00 97.62 99 ASN A N 1
ATOM 804 C CA . ASN A 1 99 ? 13.764 -15.298 -19.269 1.00 97.62 99 ASN A CA 1
ATOM 805 C C . ASN A 1 99 ? 12.394 -15.976 -19.453 1.00 97.62 99 ASN A C 1
ATOM 807 O O . ASN A 1 99 ? 11.878 -16.640 -18.556 1.00 97.62 99 ASN A O 1
ATOM 811 N N . GLY A 1 100 ? 11.789 -15.810 -20.630 1.00 94.19 100 GLY A N 1
ATOM 812 C CA . GLY A 1 100 ? 10.496 -16.402 -20.984 1.00 94.19 100 GLY A CA 1
ATOM 813 C C . GLY A 1 100 ? 9.294 -15.480 -20.768 1.00 94.19 100 GLY A C 1
ATOM 814 O O . GLY A 1 100 ? 8.225 -15.771 -21.300 1.00 94.19 100 GLY A O 1
ATOM 815 N N . GLY A 1 101 ? 9.464 -14.356 -20.060 1.00 95.88 101 GLY A N 1
ATOM 816 C CA . GLY A 1 101 ? 8.482 -13.275 -19.969 1.00 95.88 101 GLY A CA 1
ATOM 817 C C . GLY A 1 101 ? 7.132 -13.708 -19.437 1.00 95.88 101 GLY A C 1
ATOM 818 O O . GLY A 1 101 ? 6.100 -13.314 -19.985 1.00 95.88 101 GLY A O 1
ATOM 819 N N . ARG A 1 102 ? 7.137 -14.536 -18.388 1.00 96.19 102 ARG A N 1
ATOM 820 C CA . ARG A 1 102 ? 5.898 -15.004 -17.766 1.00 96.19 102 ARG A CA 1
ATOM 821 C C . ARG A 1 102 ? 5.175 -13.846 -17.094 1.00 96.19 102 ARG A C 1
ATOM 823 O O . ARG A 1 102 ? 3.942 -13.814 -17.130 1.00 96.19 102 ARG A O 1
ATOM 830 N N . PHE A 1 103 ? 5.928 -12.911 -16.499 1.00 98.19 103 PHE A N 1
ATOM 831 C CA . PHE A 1 103 ? 5.384 -11.851 -15.647 1.00 98.19 103 PHE A CA 1
ATOM 832 C C . PHE A 1 103 ? 4.370 -12.443 -14.648 1.00 98.19 103 PHE A C 1
ATOM 834 O O . PHE A 1 103 ? 3.266 -11.928 -14.481 1.00 98.19 103 PHE A O 1
ATOM 841 N N . GLY A 1 104 ? 4.718 -13.612 -14.099 1.00 97.88 104 GLY A N 1
ATOM 842 C CA . GLY A 1 104 ? 3.862 -14.443 -13.252 1.00 97.88 104 GLY A CA 1
ATOM 843 C C . GLY A 1 104 ? 4.017 -14.124 -11.764 1.00 97.88 104 GLY A C 1
ATOM 844 O O . GLY A 1 104 ? 4.618 -13.097 -11.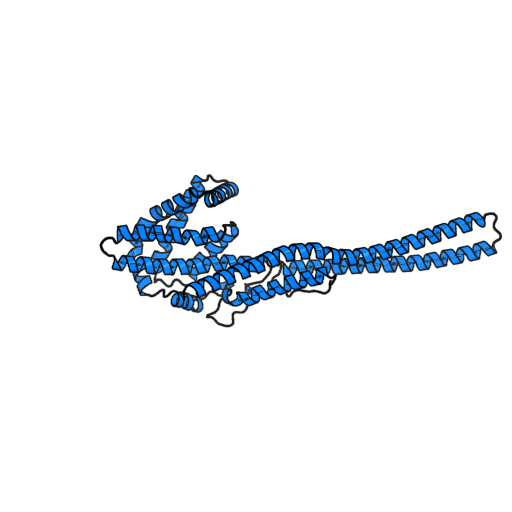422 1.00 97.88 104 GLY A O 1
ATOM 845 N N . PRO A 1 105 ? 3.519 -15.001 -10.875 1.00 97.81 105 PRO A N 1
ATOM 846 C CA . PRO A 1 105 ? 3.522 -14.768 -9.435 1.00 97.81 105 PRO A CA 1
ATOM 847 C C . PRO A 1 105 ? 4.903 -14.437 -8.860 1.00 97.81 105 PRO A C 1
ATOM 849 O O . PRO A 1 105 ? 5.003 -13.551 -8.023 1.00 97.81 105 PRO A O 1
ATOM 852 N N . GLU A 1 106 ? 6.000 -15.042 -9.336 1.00 96.81 106 GLU A N 1
ATOM 853 C CA . GLU A 1 106 ? 7.333 -14.747 -8.781 1.00 96.81 106 GLU A CA 1
ATOM 854 C C . GLU A 1 106 ? 7.832 -13.336 -9.122 1.00 96.81 106 GLU A C 1
ATOM 856 O O . GLU A 1 106 ? 8.546 -12.710 -8.334 1.00 96.81 106 GLU A O 1
ATOM 861 N N . TYR A 1 107 ? 7.467 -12.822 -10.299 1.00 98.25 107 TYR A N 1
ATOM 862 C CA . TYR A 1 107 ? 7.747 -11.439 -10.676 1.00 98.25 107 TYR A CA 1
ATOM 863 C C . TYR A 1 107 ? 6.847 -10.484 -9.883 1.00 98.25 107 TYR A C 1
ATOM 865 O O . TYR A 1 107 ? 7.327 -9.495 -9.325 1.00 98.25 107 TYR A O 1
ATOM 873 N N . PHE A 1 108 ? 5.554 -10.804 -9.795 1.00 98.06 108 PHE A N 1
ATOM 874 C CA . PHE A 1 108 ? 4.562 -9.969 -9.125 1.00 98.06 108 PHE A CA 1
ATOM 875 C C . PHE A 1 108 ? 4.802 -9.878 -7.611 1.00 98.06 108 PHE A C 1
ATOM 877 O O . PHE A 1 108 ? 4.714 -8.792 -7.048 1.00 98.06 108 PHE A O 1
ATOM 884 N N . GLU A 1 109 ? 5.242 -10.964 -6.970 1.00 97.75 109 GLU A N 1
ATOM 885 C CA . GLU A 1 109 ? 5.653 -11.014 -5.560 1.00 97.75 109 GLU A CA 1
ATOM 886 C C . GLU A 1 109 ? 6.709 -9.954 -5.237 1.00 97.75 109 GLU A C 1
ATOM 888 O O . GLU A 1 109 ? 6.604 -9.235 -4.243 1.00 97.75 109 GLU A O 1
ATOM 893 N N . LYS A 1 110 ? 7.717 -9.799 -6.107 1.00 97.06 110 LYS A N 1
ATOM 894 C CA . LYS A 1 110 ? 8.751 -8.770 -5.930 1.00 97.06 110 LYS A CA 1
ATOM 895 C C . LYS A 1 110 ? 8.143 -7.371 -5.967 1.00 97.06 110 LYS A C 1
ATOM 897 O O . LYS A 1 110 ? 8.581 -6.502 -5.217 1.00 97.06 110 LYS A O 1
ATOM 902 N N . ARG A 1 111 ? 7.144 -7.139 -6.823 1.00 97.81 111 ARG A N 1
ATOM 903 C CA . ARG A 1 111 ? 6.453 -5.846 -6.929 1.00 97.81 111 ARG A CA 1
ATOM 904 C C . ARG A 1 111 ? 5.553 -5.595 -5.720 1.00 97.81 111 ARG A C 1
ATOM 906 O O . ARG A 1 111 ? 5.631 -4.510 -5.153 1.00 97.81 111 ARG A O 1
ATOM 913 N N . LEU A 1 112 ? 4.826 -6.603 -5.238 1.00 96.56 112 LEU A N 1
ATOM 914 C CA . LEU A 1 112 ? 4.064 -6.516 -3.987 1.00 96.56 112 LEU A CA 1
ATOM 915 C C . LEU A 1 112 ? 4.972 -6.182 -2.795 1.00 96.56 112 LEU A C 1
ATOM 917 O O . LEU A 1 112 ? 4.667 -5.266 -2.028 1.00 96.56 112 LEU A O 1
ATOM 921 N N . LEU A 1 113 ? 6.127 -6.848 -2.684 1.00 95.38 113 LEU A N 1
ATOM 922 C CA . LEU A 1 113 ? 7.125 -6.576 -1.647 1.00 95.38 113 LEU A CA 1
ATOM 923 C C . LEU A 1 113 ? 7.647 -5.138 -1.727 1.00 95.38 113 LEU A C 1
ATOM 925 O O . LEU A 1 113 ? 7.774 -4.473 -0.700 1.00 95.38 113 LEU A O 1
ATOM 929 N N . VAL A 1 114 ? 7.938 -4.639 -2.932 1.00 94.62 114 VAL A N 1
ATOM 930 C CA . VAL A 1 114 ? 8.331 -3.237 -3.129 1.00 94.62 114 VAL A CA 1
ATOM 931 C C . VAL A 1 114 ? 7.232 -2.316 -2.597 1.00 94.62 114 VAL A C 1
ATOM 933 O O . VAL A 1 114 ? 7.547 -1.351 -1.905 1.00 94.62 114 VAL A O 1
ATOM 936 N N . GLY A 1 115 ? 5.960 -2.620 -2.850 1.00 92.56 115 GLY A N 1
ATOM 937 C CA . GLY A 1 115 ? 4.828 -1.829 -2.364 1.00 92.56 115 GLY A CA 1
ATOM 938 C C . GLY A 1 115 ? 4.734 -1.822 -0.843 1.00 92.56 115 GLY A C 1
ATOM 939 O O . GLY A 1 115 ? 4.681 -0.751 -0.244 1.00 92.56 115 GLY A O 1
ATOM 940 N N . ALA A 1 116 ? 4.839 -2.994 -0.217 1.00 90.44 116 ALA A N 1
ATOM 941 C CA . ALA A 1 116 ? 4.837 -3.136 1.237 1.00 90.44 116 ALA A CA 1
ATOM 942 C C . ALA A 1 116 ? 6.019 -2.395 1.891 1.00 90.44 116 ALA A C 1
ATOM 944 O O . ALA A 1 116 ? 5.864 -1.729 2.914 1.00 90.44 116 ALA A O 1
ATOM 945 N N . VAL A 1 117 ? 7.210 -2.436 1.278 1.00 90.50 117 VAL A N 1
ATOM 946 C CA . VAL A 1 117 ? 8.373 -1.664 1.747 1.00 90.50 117 VAL A CA 1
ATOM 947 C C . VAL A 1 117 ? 8.104 -0.164 1.669 1.00 90.50 117 VAL A C 1
ATOM 949 O O . VAL A 1 117 ? 8.427 0.545 2.619 1.00 90.50 117 VAL A O 1
ATOM 952 N N . HIS A 1 118 ? 7.515 0.323 0.573 1.00 88.75 118 HIS A N 1
ATOM 953 C CA . HIS A 1 118 ? 7.196 1.741 0.399 1.00 88.75 118 HIS A CA 1
ATOM 954 C C . HIS A 1 118 ? 6.116 2.226 1.376 1.00 88.75 118 HIS A C 1
ATOM 956 O O . HIS A 1 118 ? 6.249 3.321 1.928 1.00 88.75 118 HIS A O 1
ATOM 962 N N . ASN A 1 119 ? 5.109 1.395 1.649 1.00 88.12 119 ASN A N 1
ATOM 963 C CA . ASN A 1 119 ? 4.106 1.662 2.672 1.00 88.12 119 ASN A CA 1
ATOM 964 C C . ASN A 1 119 ? 4.742 1.713 4.072 1.00 88.12 119 ASN A C 1
ATOM 966 O O . ASN A 1 119 ? 4.559 2.679 4.801 1.00 88.12 119 ASN A O 1
ATOM 970 N N . LYS A 1 120 ? 5.608 0.746 4.406 1.00 86.62 120 LYS A N 1
ATOM 971 C CA . LYS A 1 120 ? 6.310 0.674 5.700 1.00 86.62 120 LYS A CA 1
ATOM 972 C C . LYS A 1 120 ? 7.227 1.867 5.996 1.00 86.62 120 LYS A C 1
ATOM 974 O O . LYS A 1 120 ? 7.498 2.156 7.158 1.00 86.62 120 LYS A O 1
ATOM 979 N N . ILE A 1 121 ? 7.763 2.527 4.969 1.00 86.12 121 ILE A N 1
ATOM 980 C CA . ILE A 1 121 ? 8.566 3.755 5.129 1.00 86.12 121 ILE A CA 1
ATOM 981 C C . ILE A 1 121 ? 7.717 5.032 5.063 1.00 86.12 121 ILE A C 1
ATOM 983 O O . ILE A 1 121 ? 8.288 6.121 4.995 1.00 86.12 121 ILE A O 1
ATOM 987 N N . ASP A 1 122 ? 6.389 4.901 5.039 1.00 87.25 122 ASP A N 1
ATOM 988 C CA . ASP A 1 122 ? 5.416 5.983 4.908 1.00 87.25 122 ASP A CA 1
ATOM 989 C C . ASP A 1 122 ? 5.653 6.863 3.673 1.00 87.25 122 ASP A C 1
ATOM 991 O O . ASP A 1 122 ? 5.421 8.076 3.711 1.00 87.25 122 ASP A O 1
ATOM 995 N N . LEU A 1 123 ? 6.141 6.294 2.558 1.00 89.19 123 LEU A N 1
ATOM 996 C CA . LEU A 1 123 ? 6.255 7.073 1.325 1.00 89.19 123 LEU A CA 1
ATOM 997 C C . LEU A 1 123 ? 4.837 7.437 0.863 1.00 89.19 123 LEU A C 1
ATOM 999 O O . LEU A 1 123 ? 4.044 6.533 0.591 1.00 89.19 123 LEU A O 1
ATOM 1003 N N . PRO A 1 124 ? 4.498 8.730 0.694 1.00 91.81 124 PRO A N 1
ATOM 1004 C CA . PRO A 1 124 ? 3.181 9.091 0.194 1.00 91.81 124 PRO A CA 1
ATOM 1005 C C . PRO A 1 124 ? 2.936 8.496 -1.197 1.00 91.81 124 PRO A C 1
ATOM 1007 O O . PRO A 1 124 ? 3.675 8.795 -2.140 1.00 91.81 124 PRO A O 1
ATOM 1010 N N . LEU A 1 125 ? 1.859 7.714 -1.339 1.00 92.25 125 LEU A N 1
ATOM 1011 C CA . LEU A 1 125 ? 1.537 6.959 -2.558 1.00 92.25 125 LEU A CA 1
ATOM 1012 C C . LEU A 1 125 ? 1.556 7.829 -3.827 1.00 92.25 125 LEU A C 1
ATOM 1014 O O . LEU A 1 125 ? 2.048 7.404 -4.870 1.00 92.25 125 LEU A O 1
ATOM 1018 N N . LYS A 1 126 ? 1.107 9.090 -3.733 1.00 93.94 126 LYS A N 1
ATOM 1019 C CA . LYS A 1 126 ? 1.123 10.047 -4.855 1.00 93.94 126 LYS A CA 1
ATOM 1020 C C . LYS A 1 126 ? 2.522 10.308 -5.423 1.00 93.94 126 LYS A C 1
ATOM 1022 O O . LYS A 1 126 ? 2.656 10.502 -6.628 1.00 93.94 126 LYS A O 1
ATOM 1027 N N . TRP A 1 127 ? 3.558 10.315 -4.581 1.00 94.06 127 TRP A N 1
ATOM 1028 C CA . TRP A 1 127 ? 4.936 10.505 -5.036 1.00 94.06 127 TRP A CA 1
ATOM 1029 C C . TRP A 1 127 ? 5.454 9.256 -5.735 1.00 94.06 127 TRP A C 1
ATOM 1031 O O . TRP A 1 127 ? 6.112 9.370 -6.767 1.00 94.06 127 TRP A O 1
ATOM 1041 N N . TYR A 1 128 ? 5.088 8.078 -5.231 1.00 91.88 128 TYR A N 1
ATOM 1042 C CA . TYR A 1 128 ? 5.429 6.816 -5.868 1.00 91.88 128 TYR A CA 1
ATOM 1043 C C . TYR A 1 128 ? 4.758 6.673 -7.243 1.00 91.88 128 TYR A C 1
ATOM 1045 O O . TYR A 1 128 ? 5.449 6.532 -8.252 1.00 91.88 128 TYR A O 1
ATOM 1053 N N . VAL A 1 129 ? 3.428 6.800 -7.317 1.00 94.56 129 VAL A N 1
ATOM 1054 C CA . VAL A 1 129 ? 2.667 6.695 -8.577 1.00 94.56 129 VAL A CA 1
ATOM 1055 C C . VAL A 1 129 ? 3.101 7.778 -9.568 1.00 94.56 129 VAL A C 1
ATOM 1057 O O . VAL A 1 129 ? 3.376 7.488 -10.733 1.00 94.56 129 VAL A O 1
ATOM 1060 N N . GLY A 1 130 ? 3.259 9.024 -9.106 1.00 93.38 130 GLY A N 1
ATOM 1061 C CA . GLY A 1 130 ? 3.728 10.130 -9.943 1.00 93.38 130 GLY A CA 1
ATOM 1062 C C . GLY A 1 130 ? 5.117 9.890 -10.547 1.00 93.38 130 GLY A C 1
ATOM 1063 O O . GLY A 1 130 ? 5.394 10.336 -11.666 1.00 93.38 130 GLY A O 1
ATOM 1064 N N . SER A 1 131 ? 5.974 9.125 -9.864 1.00 93.94 131 SER A N 1
ATOM 1065 C CA . SER A 1 131 ? 7.322 8.817 -10.338 1.00 93.94 131 SER A CA 1
ATOM 1066 C C . SER A 1 131 ? 7.330 8.042 -11.666 1.00 93.94 131 SER A C 1
ATOM 1068 O O . SER A 1 131 ? 8.217 8.267 -12.491 1.00 93.94 131 SER A O 1
ATOM 1070 N N . TYR A 1 132 ? 6.305 7.236 -11.965 1.00 95.38 132 TYR A N 1
ATOM 1071 C CA . TYR A 1 132 ? 6.209 6.507 -13.237 1.00 95.38 132 TYR A CA 1
ATOM 1072 C C . TYR A 1 132 ? 6.043 7.422 -14.451 1.00 95.38 132 TYR A C 1
ATOM 1074 O O . TYR A 1 132 ? 6.487 7.068 -15.546 1.00 95.38 132 TYR A O 1
ATOM 1082 N N . THR A 1 133 ? 5.490 8.628 -14.278 1.00 95.25 133 THR A N 1
ATOM 1083 C CA . THR A 1 133 ? 5.447 9.635 -15.353 1.00 95.25 133 THR A CA 1
ATOM 1084 C C . THR A 1 133 ? 6.860 10.088 -15.714 1.00 95.25 133 THR A C 1
ATOM 1086 O O . THR A 1 133 ? 7.244 10.119 -16.887 1.00 95.25 133 THR A O 1
ATOM 1089 N N . LEU A 1 134 ? 7.673 10.390 -14.697 1.00 94.38 134 LEU A N 1
ATOM 1090 C CA . LEU A 1 134 ? 9.079 10.734 -14.884 1.00 94.38 134 LEU A CA 1
ATOM 1091 C C . LEU A 1 134 ? 9.849 9.558 -15.489 1.00 94.38 134 LEU A C 1
ATOM 1093 O O . LEU A 1 134 ? 10.628 9.742 -16.424 1.00 94.38 134 LEU A O 1
ATOM 1097 N N . TYR A 1 135 ? 9.613 8.354 -14.982 1.00 93.81 135 TYR A N 1
ATOM 1098 C CA . TYR A 1 135 ? 10.304 7.152 -15.418 1.00 93.81 135 TYR A CA 1
ATOM 1099 C C . TYR A 1 135 ? 9.996 6.816 -16.885 1.00 93.81 135 TYR A C 1
ATOM 1101 O O . TYR A 1 135 ? 10.920 6.623 -17.676 1.00 93.81 135 TYR A O 1
ATOM 1109 N N . SER A 1 136 ? 8.724 6.901 -17.289 1.00 96.50 136 SER A N 1
ATOM 1110 C CA . SER A 1 136 ? 8.279 6.760 -18.684 1.00 96.50 136 SER A CA 1
ATOM 1111 C C . SER A 1 136 ? 8.929 7.799 -19.597 1.00 96.50 136 SER A C 1
ATOM 1113 O O . SER A 1 136 ? 9.464 7.454 -20.651 1.00 96.50 136 SER A O 1
ATOM 1115 N N . LYS A 1 137 ? 8.970 9.071 -19.175 1.00 97.56 137 LYS A N 1
ATOM 1116 C CA . LYS A 1 137 ? 9.640 10.144 -19.926 1.00 97.56 137 LYS A CA 1
ATOM 1117 C C . LYS A 1 137 ? 11.132 9.859 -20.117 1.00 97.56 137 LYS A C 1
ATOM 1119 O O . LYS A 1 137 ? 11.659 10.020 -21.218 1.00 97.56 137 LYS A O 1
ATOM 1124 N N . LEU A 1 138 ? 11.834 9.469 -19.053 1.00 98.19 138 LEU A N 1
ATOM 1125 C CA . LEU A 1 138 ? 13.274 9.208 -19.097 1.00 98.19 138 LEU A CA 1
ATOM 1126 C C . LEU A 1 138 ? 13.604 7.975 -19.946 1.00 98.19 138 LEU A C 1
ATOM 1128 O O . LEU A 1 138 ? 14.544 8.034 -20.746 1.00 98.19 138 LEU A O 1
ATOM 1132 N N . ALA A 1 139 ? 12.818 6.906 -19.817 1.00 97.44 139 ALA A N 1
ATOM 1133 C CA . ALA A 1 139 ? 12.949 5.704 -20.629 1.00 97.44 139 ALA A CA 1
ATOM 1134 C C . ALA A 1 139 ? 12.664 5.991 -22.110 1.00 97.44 139 ALA A C 1
ATOM 1136 O O . ALA A 1 139 ? 13.482 5.638 -22.954 1.00 97.44 139 ALA A O 1
ATOM 1137 N N . GLY A 1 140 ? 11.591 6.723 -22.431 1.00 97.88 140 GLY A N 1
ATOM 1138 C CA . GLY A 1 140 ? 11.268 7.129 -23.804 1.00 97.88 140 GLY A CA 1
ATOM 1139 C C . GLY A 1 140 ? 12.363 7.986 -24.447 1.00 97.88 140 GLY A C 1
ATOM 1140 O O . GLY A 1 140 ? 12.752 7.763 -25.590 1.00 97.88 140 GLY A O 1
ATOM 1141 N N . GLN A 1 141 ? 12.968 8.915 -23.697 1.00 98.00 141 GLN A N 1
ATOM 1142 C CA . GLN A 1 141 ? 14.135 9.666 -24.179 1.00 98.00 141 GLN A CA 1
ATOM 1143 C C . GLN A 1 141 ? 15.349 8.764 -24.439 1.00 98.00 141 GLN A C 1
ATOM 1145 O O . GLN A 1 141 ? 16.079 8.976 -25.407 1.00 98.00 141 GLN A O 1
ATOM 1150 N N . ALA A 1 142 ? 15.600 7.780 -23.573 1.00 98.12 142 ALA A N 1
ATOM 1151 C CA . ALA A 1 142 ? 16.705 6.844 -23.745 1.00 98.12 142 ALA A CA 1
ATOM 1152 C C . ALA A 1 142 ? 16.476 5.908 -24.947 1.00 98.12 142 ALA A C 1
ATOM 1154 O O . ALA A 1 142 ? 17.398 5.709 -25.742 1.00 98.12 142 ALA A O 1
ATOM 1155 N N . LEU A 1 143 ? 15.250 5.405 -25.119 1.00 98.19 143 LEU A N 1
ATOM 1156 C CA . LEU A 1 143 ? 14.820 4.617 -26.276 1.00 98.19 143 LEU A CA 1
ATOM 1157 C C . LEU A 1 143 ? 14.913 5.435 -27.563 1.00 98.19 143 LEU A C 1
ATOM 1159 O O . LEU A 1 143 ? 15.435 4.943 -28.556 1.00 98.19 143 LEU A O 1
ATOM 1163 N N . GLY A 1 144 ? 14.497 6.704 -27.540 1.00 97.56 144 GLY A N 1
ATOM 1164 C CA . GLY A 1 144 ? 14.590 7.608 -28.685 1.00 97.56 144 GLY A CA 1
ATOM 1165 C C . GLY A 1 144 ? 16.013 7.796 -29.206 1.00 97.56 144 GLY A C 1
ATOM 1166 O O . GLY A 1 144 ? 16.213 7.846 -30.414 1.00 97.56 144 GLY A O 1
ATOM 1167 N N . ARG A 1 145 ? 17.010 7.839 -28.312 1.00 97.12 145 ARG A N 1
ATOM 1168 C CA . ARG A 1 145 ? 18.426 7.896 -28.714 1.00 97.12 145 ARG A CA 1
ATOM 1169 C C . ARG A 1 145 ? 18.932 6.555 -29.240 1.00 97.12 145 ARG A C 1
ATOM 1171 O O . ARG A 1 145 ? 19.666 6.527 -30.218 1.00 97.12 145 ARG A O 1
ATOM 1178 N N . ALA A 1 146 ? 18.565 5.453 -28.589 1.00 97.00 146 ALA A N 1
ATOM 1179 C CA . ALA A 1 146 ? 19.061 4.126 -28.948 1.00 97.00 146 ALA A CA 1
ATOM 1180 C C . ALA A 1 146 ? 18.433 3.565 -30.231 1.00 97.00 146 ALA A C 1
ATOM 1182 O O . ALA A 1 146 ? 19.085 2.835 -30.970 1.00 97.00 146 ALA A O 1
ATOM 1183 N N . LEU A 1 147 ? 17.177 3.919 -30.496 1.00 97.00 147 LEU A N 1
ATOM 1184 C CA . LEU A 1 147 ? 16.375 3.450 -31.622 1.00 97.00 147 LEU A CA 1
ATOM 1185 C C . LEU A 1 147 ? 16.045 4.599 -32.582 1.00 97.00 147 LEU A C 1
ATOM 1187 O O . LEU A 1 147 ? 14.985 4.600 -33.205 1.00 97.00 147 LEU A O 1
ATOM 1191 N N . PHE A 1 148 ? 16.948 5.578 -32.698 1.00 95.88 148 PHE A N 1
ATOM 1192 C CA . PHE A 1 148 ? 16.763 6.771 -33.531 1.00 95.88 148 PHE A CA 1
ATOM 1193 C C . PHE A 1 148 ? 16.364 6.418 -34.973 1.00 95.88 148 PHE A C 1
ATOM 1195 O O . PHE A 1 148 ? 15.412 6.977 -35.509 1.00 95.88 148 PHE A O 1
ATOM 1202 N N . TRP A 1 149 ? 17.028 5.416 -35.555 1.00 96.38 149 TRP A N 1
ATOM 1203 C CA . TRP A 1 149 ? 16.767 4.927 -36.914 1.00 96.38 149 TRP A CA 1
ATOM 1204 C C . TRP A 1 149 ? 15.647 3.877 -37.007 1.00 96.38 149 TRP A C 1
ATOM 1206 O O . TRP A 1 149 ? 15.329 3.422 -38.101 1.00 96.38 149 TRP A O 1
ATOM 1216 N N . ASN A 1 150 ? 15.039 3.471 -35.886 1.00 97.25 150 ASN A N 1
ATOM 1217 C CA . ASN A 1 150 ? 13.971 2.468 -35.861 1.00 97.25 150 ASN A CA 1
ATOM 1218 C C . ASN A 1 150 ? 12.750 2.959 -35.053 1.00 97.25 150 ASN A C 1
ATOM 1220 O O . ASN A 1 150 ? 12.473 2.465 -33.952 1.00 97.25 150 ASN A O 1
ATOM 1224 N N . PRO A 1 151 ? 11.984 3.928 -35.593 1.00 96.00 151 PRO A N 1
ATOM 1225 C CA . PRO A 1 151 ? 10.853 4.540 -34.893 1.00 96.00 151 PRO A CA 1
ATOM 1226 C C . PRO A 1 151 ? 9.703 3.561 -34.627 1.00 96.00 151 PRO A C 1
ATOM 1228 O O . PRO A 1 151 ? 8.907 3.761 -33.710 1.00 96.00 151 PRO A O 1
ATOM 1231 N N . TRP A 1 152 ? 9.588 2.488 -35.409 1.00 97.12 152 TRP A N 1
ATOM 1232 C CA . TRP A 1 152 ? 8.579 1.460 -35.177 1.00 97.12 152 TRP A CA 1
ATOM 1233 C C . TRP A 1 152 ? 8.931 0.576 -33.979 1.00 97.12 152 TRP A C 1
ATOM 1235 O O . TRP A 1 152 ? 8.095 0.411 -33.090 1.00 97.12 152 TRP A O 1
ATOM 1245 N N . LEU A 1 153 ? 10.174 0.081 -33.897 1.00 97.38 153 LEU A N 1
ATOM 1246 C CA . LEU A 1 153 ? 10.638 -0.673 -32.729 1.00 97.38 153 LEU A CA 1
ATOM 1247 C C . LEU A 1 153 ? 10.605 0.192 -31.467 1.00 97.38 153 LEU A C 1
ATOM 1249 O O . LEU A 1 153 ? 10.204 -0.288 -30.413 1.00 97.38 153 LEU A O 1
ATOM 1253 N N . ARG A 1 154 ? 10.942 1.483 -31.587 1.00 97.94 154 ARG A N 1
ATOM 1254 C CA . ARG A 1 154 ? 10.806 2.452 -30.496 1.00 97.94 154 ARG A CA 1
ATOM 1255 C C . ARG A 1 154 ? 9.375 2.517 -29.963 1.00 97.94 154 ARG A C 1
ATOM 1257 O O . ARG A 1 154 ? 9.184 2.358 -28.764 1.00 97.94 154 ARG A O 1
ATOM 1264 N N . ARG A 1 155 ? 8.378 2.716 -30.835 1.00 97.94 155 ARG A N 1
ATOM 1265 C CA . ARG A 1 155 ? 6.963 2.777 -30.426 1.00 97.94 155 ARG A CA 1
ATOM 1266 C C . ARG A 1 155 ? 6.502 1.483 -29.759 1.00 97.94 155 ARG A C 1
ATOM 1268 O O . ARG A 1 155 ? 5.798 1.536 -28.757 1.00 97.94 155 ARG A O 1
ATOM 1275 N N . LYS A 1 156 ? 6.932 0.327 -30.277 1.00 98.38 156 LYS A N 1
ATOM 1276 C CA . LYS A 1 156 ? 6.657 -0.969 -29.643 1.00 98.38 156 LYS A CA 1
ATOM 1277 C C . LYS A 1 156 ? 7.282 -1.079 -28.256 1.00 98.38 156 LYS A C 1
ATOM 1279 O O . LYS A 1 156 ? 6.605 -1.504 -27.332 1.00 98.38 156 LYS A O 1
ATOM 1284 N N . ALA A 1 157 ? 8.537 -0.666 -28.104 1.00 98.44 157 ALA A N 1
ATOM 1285 C CA . ALA A 1 157 ? 9.238 -0.703 -26.826 1.00 98.44 157 ALA A CA 1
ATOM 1286 C C . ALA A 1 157 ? 8.609 0.242 -25.795 1.00 98.44 157 ALA A C 1
ATOM 1288 O O . ALA A 1 157 ? 8.400 -0.156 -24.655 1.00 98.44 157 ALA A O 1
ATOM 1289 N N . GLU A 1 158 ? 8.267 1.470 -26.196 1.00 98.38 158 GLU A N 1
ATOM 1290 C CA . GLU A 1 158 ? 7.580 2.438 -25.334 1.00 98.38 158 GLU A CA 1
ATOM 1291 C C . GLU A 1 158 ? 6.195 1.922 -24.911 1.00 98.38 158 GLU A C 1
ATOM 1293 O O . GLU A 1 158 ? 5.854 1.996 -23.732 1.00 98.38 158 GLU A O 1
ATOM 1298 N N . SER A 1 159 ? 5.425 1.336 -25.837 1.00 98.44 159 SER A N 1
ATOM 1299 C CA . SER A 1 159 ? 4.118 0.738 -25.532 1.00 98.44 159 SER A CA 1
ATOM 1300 C C . SER A 1 159 ? 4.234 -0.467 -24.593 1.00 98.44 159 SER A C 1
ATOM 1302 O O . SER A 1 159 ? 3.533 -0.515 -23.585 1.00 98.44 159 SER A O 1
ATOM 1304 N N . ALA A 1 160 ? 5.149 -1.400 -24.871 1.00 98.69 160 ALA A N 1
ATOM 1305 C CA . ALA A 1 160 ? 5.398 -2.569 -24.031 1.00 98.69 160 ALA A CA 1
ATOM 1306 C C . ALA A 1 160 ? 5.807 -2.165 -22.608 1.00 98.69 160 ALA A C 1
ATOM 1308 O O . ALA A 1 160 ? 5.257 -2.667 -21.630 1.00 98.69 160 ALA A O 1
ATOM 1309 N N . LEU A 1 161 ? 6.731 -1.209 -22.493 1.00 98.31 161 LEU A N 1
ATOM 1310 C CA . LEU A 1 161 ? 7.209 -0.717 -21.208 1.00 98.31 161 LEU A CA 1
ATOM 1311 C C . LEU A 1 161 ? 6.101 -0.007 -20.420 1.00 98.31 161 LEU A C 1
ATOM 1313 O O . LEU A 1 161 ? 6.003 -0.196 -19.214 1.00 98.31 161 LEU A O 1
ATOM 1317 N N . HIS A 1 162 ? 5.236 0.763 -21.088 1.00 98.31 162 HIS A N 1
ATOM 1318 C CA . HIS A 1 162 ? 4.095 1.409 -20.437 1.00 98.31 162 HIS A CA 1
ATOM 1319 C C . HIS A 1 162 ? 3.116 0.392 -19.831 1.00 98.31 162 HIS A C 1
ATOM 1321 O O . HIS A 1 162 ? 2.644 0.592 -18.713 1.00 98.31 162 HIS A O 1
ATOM 1327 N N . LYS A 1 163 ? 2.849 -0.717 -20.533 1.00 98.69 163 LYS A N 1
ATOM 1328 C CA . LYS A 1 163 ? 1.992 -1.801 -20.025 1.00 98.69 163 LYS A CA 1
ATOM 1329 C C . LYS A 1 163 ? 2.598 -2.463 -18.791 1.00 98.69 163 LYS A C 1
ATOM 1331 O O . LYS A 1 163 ? 1.898 -2.626 -17.800 1.00 98.69 163 LYS A O 1
ATOM 1336 N N . VAL A 1 164 ? 3.896 -2.785 -18.821 1.00 98.56 164 VAL A N 1
ATOM 1337 C CA . VAL A 1 164 ? 4.584 -3.368 -17.654 1.00 98.56 164 VAL A CA 1
ATOM 1338 C C . VAL A 1 164 ? 4.634 -2.381 -16.488 1.00 98.56 164 VAL A C 1
ATOM 1340 O O . VAL A 1 164 ? 4.381 -2.766 -15.356 1.00 98.56 164 VAL A O 1
ATOM 1343 N N . PHE A 1 165 ? 4.867 -1.092 -16.741 1.00 98.44 165 PHE A N 1
ATOM 1344 C CA . PHE A 1 165 ? 4.788 -0.075 -15.692 1.00 98.44 165 PHE A CA 1
ATOM 1345 C C . PHE A 1 165 ? 3.402 0.013 -15.060 1.00 98.44 165 PHE A C 1
ATOM 1347 O O . PHE A 1 165 ? 3.309 0.139 -13.845 1.00 98.44 165 PHE A O 1
ATOM 1354 N N . ASN A 1 166 ? 2.326 -0.064 -15.847 1.00 98.25 166 ASN A N 1
ATOM 1355 C CA . ASN A 1 166 ? 0.980 -0.106 -15.281 1.00 98.25 166 ASN A CA 1
ATOM 1356 C C . ASN A 1 166 ? 0.764 -1.376 -14.444 1.00 98.25 166 ASN A C 1
ATOM 1358 O O . ASN A 1 166 ? 0.263 -1.287 -13.328 1.00 98.25 166 ASN A O 1
ATOM 1362 N N . TYR A 1 167 ? 1.211 -2.527 -14.947 1.00 98.44 167 TYR A N 1
ATOM 1363 C CA . TYR A 1 167 ? 1.165 -3.799 -14.227 1.00 98.44 167 TYR A CA 1
ATOM 1364 C C . TYR A 1 167 ? 1.900 -3.733 -12.877 1.00 98.44 167 TYR A C 1
ATOM 1366 O O . TYR A 1 167 ? 1.357 -4.143 -11.855 1.00 98.44 167 TYR A O 1
ATOM 1374 N N . ASP A 1 168 ? 3.089 -3.126 -12.848 1.00 98.31 168 ASP A N 1
ATOM 1375 C CA . ASP A 1 168 ? 3.852 -2.904 -11.618 1.00 98.31 168 ASP A CA 1
ATOM 1376 C C . ASP A 1 168 ? 3.133 -1.918 -10.674 1.00 98.31 168 ASP A C 1
ATOM 1378 O O . ASP A 1 168 ? 3.117 -2.134 -9.465 1.00 98.31 168 ASP A O 1
ATOM 1382 N N . ILE A 1 169 ? 2.494 -0.859 -11.196 1.00 97.44 169 ILE A N 1
ATOM 1383 C CA . ILE A 1 169 ? 1.693 0.078 -10.385 1.00 97.44 169 ILE A CA 1
ATOM 1384 C C . ILE A 1 169 ? 0.535 -0.645 -9.685 1.00 97.44 169 ILE A C 1
ATOM 1386 O O . ILE A 1 169 ? 0.289 -0.344 -8.517 1.00 97.44 169 ILE A O 1
ATOM 1390 N N . GLN A 1 170 ? -0.153 -1.579 -10.354 1.00 97.06 170 GLN A N 1
ATOM 1391 C CA . GLN A 1 170 ? -1.258 -2.340 -9.749 1.00 97.06 170 GLN A CA 1
ATOM 1392 C C . GLN A 1 170 ? -0.796 -3.078 -8.490 1.00 97.06 170 GLN A C 1
ATOM 1394 O O . GLN A 1 170 ? -1.362 -2.856 -7.422 1.00 97.06 170 GLN A O 1
ATOM 1399 N N . ALA A 1 171 ? 0.304 -3.837 -8.583 1.00 96.75 171 ALA A N 1
ATOM 1400 C C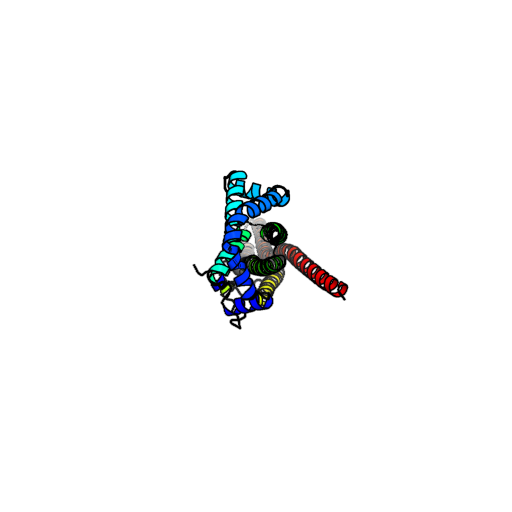A . ALA A 1 171 ? 0.889 -4.534 -7.435 1.00 96.75 171 ALA A CA 1
ATOM 1401 C C . ALA A 1 171 ? 1.187 -3.574 -6.271 1.00 96.75 171 ALA A C 1
ATOM 1403 O O . ALA A 1 171 ? 0.893 -3.848 -5.111 1.00 96.75 171 ALA A O 1
ATOM 1404 N N . ILE A 1 172 ? 1.765 -2.411 -6.571 1.00 94.69 172 ILE A N 1
ATOM 1405 C CA . ILE A 1 172 ? 2.149 -1.462 -5.526 1.00 94.69 172 ILE A CA 1
ATOM 1406 C C . ILE A 1 172 ? 0.923 -0.866 -4.839 1.00 94.69 172 ILE A C 1
ATOM 1408 O O . ILE A 1 172 ? 0.879 -0.805 -3.611 1.00 94.69 172 ILE A O 1
ATOM 1412 N N . VAL A 1 173 ? -0.055 -0.408 -5.621 1.00 94.62 173 VAL A N 1
ATOM 1413 C CA . VAL A 1 173 ? -1.287 0.185 -5.088 1.00 94.62 173 VAL A CA 1
ATOM 1414 C C . VAL A 1 173 ? -2.045 -0.83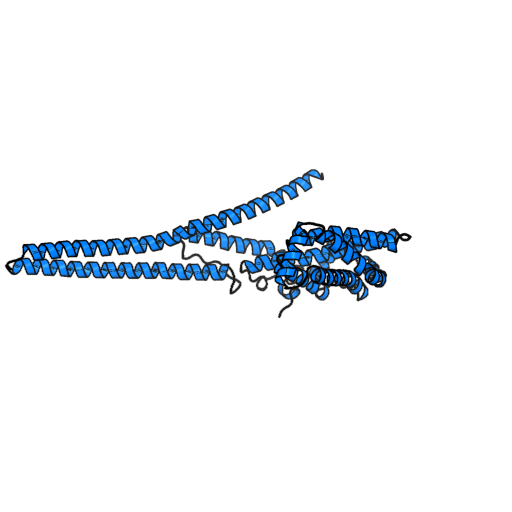9 -4.247 1.00 94.62 173 VAL A C 1
ATOM 1416 O O . VAL A 1 173 ? -2.531 -0.489 -3.173 1.00 94.62 173 VAL A O 1
ATOM 1419 N N . GLU A 1 174 ? -2.085 -2.097 -4.681 1.00 92.62 174 GLU A N 1
ATOM 1420 C CA . GLU A 1 174 ? -2.685 -3.190 -3.916 1.00 92.62 174 GLU A CA 1
ATOM 1421 C C . GLU A 1 174 ? -1.980 -3.430 -2.593 1.00 92.62 174 GLU A C 1
ATOM 1423 O O . GLU A 1 174 ? -2.661 -3.486 -1.575 1.00 92.62 174 GLU A O 1
ATOM 1428 N N . SER A 1 175 ? -0.645 -3.482 -2.560 1.00 92.00 175 SER A N 1
ATOM 1429 C CA . SER A 1 175 ? 0.075 -3.613 -1.289 1.00 92.00 175 SER A CA 1
ATOM 1430 C C . SER A 1 175 ? -0.268 -2.490 -0.314 1.00 92.00 175 SER A C 1
ATOM 1432 O O . SER A 1 175 ? -0.538 -2.765 0.849 1.00 92.00 175 SER A O 1
ATOM 1434 N N . TYR A 1 176 ? -0.317 -1.235 -0.775 1.00 89.69 176 TYR A N 1
ATOM 1435 C CA . TYR A 1 176 ? -0.717 -0.105 0.072 1.00 89.69 176 TYR A CA 1
ATOM 1436 C C . TYR A 1 176 ? -2.149 -0.245 0.593 1.00 89.69 176 TYR A C 1
ATOM 1438 O O . TYR A 1 176 ? -2.414 0.011 1.765 1.00 89.69 176 TYR A O 1
ATOM 1446 N N . LEU A 1 177 ? -3.081 -0.607 -0.288 1.00 87.38 177 LEU A N 1
ATOM 1447 C CA . LEU A 1 177 ? -4.499 -0.676 0.040 1.00 87.38 177 LEU A CA 1
ATOM 1448 C C . LEU A 1 177 ? -4.803 -1.844 0.981 1.00 87.38 177 LEU A C 1
ATOM 1450 O O . LEU A 1 177 ? -5.534 -1.682 1.955 1.00 87.38 177 LEU A O 1
ATOM 1454 N N . ILE A 1 178 ? -4.210 -3.001 0.712 1.00 85.38 178 ILE A N 1
ATOM 1455 C CA . ILE A 1 178 ? -4.385 -4.203 1.515 1.00 85.38 178 ILE A CA 1
ATOM 1456 C C . ILE A 1 178 ? -3.723 -4.039 2.883 1.00 85.38 178 ILE A C 1
ATOM 1458 O O . ILE A 1 178 ? -4.361 -4.348 3.888 1.00 85.38 178 ILE A O 1
ATOM 1462 N N . ASP A 1 179 ? -2.508 -3.487 2.956 1.00 81.62 179 ASP A N 1
ATOM 1463 C CA . ASP A 1 179 ? -1.870 -3.176 4.240 1.00 81.62 179 ASP A CA 1
ATOM 1464 C C . ASP A 1 179 ? -2.710 -2.177 5.051 1.00 81.62 179 ASP A C 1
ATOM 1466 O O . ASP A 1 179 ? -2.867 -2.334 6.264 1.00 81.62 179 ASP A O 1
ATOM 1470 N N . LEU A 1 180 ? -3.289 -1.163 4.393 1.00 80.12 180 LEU A N 1
ATOM 1471 C CA . LEU A 1 180 ? -4.197 -0.220 5.041 1.00 80.12 180 LEU A CA 1
ATOM 1472 C C . LEU A 1 180 ? -5.416 -0.952 5.623 1.00 80.12 180 LEU A C 1
ATOM 1474 O O . LEU A 1 180 ? -5.727 -0.766 6.797 1.00 80.12 180 LEU A O 1
ATOM 1478 N N . CYS A 1 181 ? -6.072 -1.827 4.858 1.00 78.25 181 CYS A N 1
ATOM 1479 C CA . CYS A 1 181 ? -7.200 -2.629 5.346 1.00 78.25 181 CYS A CA 1
ATOM 1480 C C . CYS A 1 181 ? -6.802 -3.582 6.485 1.00 78.25 181 CYS A C 1
ATOM 1482 O O . CYS A 1 181 ? -7.537 -3.709 7.468 1.00 78.25 181 CYS A O 1
ATOM 1484 N N . ALA A 1 182 ? -5.623 -4.201 6.400 1.00 76.19 182 ALA A N 1
ATOM 1485 C CA . ALA A 1 182 ? -5.082 -5.045 7.458 1.00 76.19 182 ALA A CA 1
ATOM 1486 C C . ALA A 1 182 ? -4.826 -4.247 8.746 1.00 76.19 182 ALA A C 1
ATOM 1488 O O . ALA A 1 182 ? -5.096 -4.746 9.839 1.00 76.19 182 ALA A O 1
ATOM 1489 N N . SER A 1 183 ? -4.395 -2.983 8.645 1.00 70.06 183 SER A N 1
ATOM 1490 C CA . SER A 1 183 ? -4.185 -2.125 9.821 1.00 70.06 183 SER A CA 1
ATOM 1491 C C . SER A 1 183 ? -5.475 -1.820 10.603 1.00 70.06 183 SER A C 1
ATOM 1493 O O . SER A 1 183 ? -5.419 -1.575 11.806 1.00 70.06 183 SER A O 1
ATOM 1495 N N . PHE A 1 184 ? -6.648 -1.922 9.964 1.00 67.06 184 PHE A N 1
ATOM 1496 C CA . PHE A 1 184 ? -7.953 -1.829 10.634 1.00 67.06 184 PHE A CA 1
ATOM 1497 C C . PHE A 1 184 ? -8.392 -3.131 11.321 1.00 67.06 184 PHE A C 1
ATOM 1499 O O . PHE A 1 184 ? -9.467 -3.188 11.916 1.00 67.06 184 PHE A O 1
ATOM 1506 N N . GLY A 1 185 ? -7.560 -4.174 11.300 1.00 64.69 185 GLY A N 1
ATOM 1507 C CA . GLY A 1 185 ? -7.864 -5.447 11.946 1.00 64.69 185 GLY A CA 1
ATOM 1508 C C . GLY A 1 185 ? -8.651 -6.429 11.097 1.00 64.69 185 GLY A C 1
ATOM 1509 O O . GLY A 1 185 ? -9.223 -7.375 11.638 1.00 64.69 185 GLY A O 1
ATOM 1510 N N . THR A 1 186 ? -8.684 -6.213 9.786 1.00 69.00 186 THR A N 1
ATOM 1511 C CA . THR A 1 186 ? -9.241 -7.204 8.874 1.00 69.00 186 THR A CA 1
ATOM 1512 C C . THR A 1 186 ? -8.193 -8.275 8.612 1.00 69.00 186 THR A C 1
ATOM 1514 O O . THR A 1 186 ? -7.110 -7.954 8.116 1.00 69.00 186 THR A O 1
ATOM 1517 N N . ASP A 1 187 ? -8.497 -9.544 8.902 1.00 73.50 187 ASP A N 1
ATOM 1518 C CA . ASP A 1 187 ? -7.649 -10.625 8.401 1.00 73.50 187 ASP A CA 1
ATOM 1519 C C . ASP A 1 187 ? -7.938 -10.812 6.919 1.00 73.50 187 ASP A C 1
ATOM 1521 O O . ASP A 1 187 ? -8.827 -11.561 6.513 1.00 73.50 187 ASP A O 1
ATOM 1525 N N . VAL A 1 188 ? -7.162 -10.118 6.103 1.00 74.00 188 VAL A N 1
ATOM 1526 C CA . VAL A 1 188 ? -7.255 -10.194 4.652 1.00 74.00 188 VAL A CA 1
ATOM 1527 C C . VAL A 1 188 ? -7.056 -11.633 4.152 1.00 74.00 188 VAL A C 1
ATOM 1529 O O . VAL A 1 188 ? -7.642 -12.018 3.146 1.00 74.00 188 VAL A O 1
ATOM 1532 N N . ARG A 1 189 ? -6.303 -12.470 4.881 1.00 72.00 189 ARG A N 1
ATOM 1533 C CA . ARG A 1 189 ? -6.074 -13.875 4.509 1.00 72.00 189 ARG A CA 1
ATOM 1534 C C . ARG A 1 189 ? -7.304 -14.754 4.726 1.00 72.00 189 ARG A C 1
ATOM 1536 O O . ARG A 1 189 ? -7.421 -15.791 4.069 1.00 72.00 189 ARG A O 1
ATOM 1543 N N . SER A 1 190 ? -8.195 -14.351 5.631 1.00 71.25 190 SER A N 1
ATOM 1544 C CA . SER A 1 190 ? -9.452 -15.052 5.919 1.00 71.25 190 SER A CA 1
ATOM 1545 C C . SER A 1 190 ? -10.528 -14.815 4.859 1.00 71.25 190 SER A C 1
ATOM 1547 O O . SER A 1 190 ? -11.543 -15.508 4.858 1.00 71.25 190 SER A O 1
ATOM 1549 N N . LEU A 1 191 ? -10.323 -13.844 3.963 1.00 77.06 191 LEU A N 1
ATOM 1550 C CA . LEU A 1 191 ? -11.268 -13.570 2.894 1.00 77.06 191 LEU A CA 1
ATOM 1551 C C . LEU A 1 191 ? -11.217 -14.684 1.850 1.00 77.06 191 LEU A C 1
ATOM 1553 O O . LEU A 1 191 ? -10.162 -15.019 1.299 1.00 77.06 191 LEU A O 1
ATOM 1557 N N . GLU A 1 192 ? -12.388 -15.246 1.575 1.00 76.88 192 GLU A N 1
ATOM 1558 C CA . GLU A 1 192 ? -12.575 -16.210 0.503 1.00 76.88 192 GLU A CA 1
ATOM 1559 C C . GLU A 1 192 ? -12.782 -15.470 -0.820 1.00 76.88 192 GLU A C 1
ATOM 1561 O O . GLU A 1 192 ? -13.616 -14.569 -0.932 1.00 76.88 192 GLU A O 1
ATOM 1566 N N . VAL A 1 193 ? -12.016 -15.864 -1.836 1.00 85.81 193 VAL A N 1
ATOM 1567 C CA . VAL A 1 193 ? -12.240 -15.453 -3.226 1.00 85.81 193 VAL A CA 1
ATOM 1568 C C . VAL A 1 193 ? -13.092 -16.508 -3.916 1.00 85.81 193 VAL A C 1
ATOM 1570 O O . VAL A 1 193 ? -12.869 -17.706 -3.744 1.00 85.81 193 VAL A O 1
ATOM 1573 N N . SER A 1 194 ? -14.110 -16.069 -4.655 1.00 85.44 194 SER A N 1
ATOM 1574 C CA . SER A 1 194 ? -15.134 -16.963 -5.208 1.00 85.44 194 SER A CA 1
ATOM 1575 C C . SER A 1 194 ? -14.674 -17.623 -6.509 1.00 85.44 194 SER A C 1
ATOM 1577 O O . SER A 1 194 ? -15.192 -18.669 -6.893 1.00 85.44 194 SER A O 1
ATOM 1579 N N . SER A 1 195 ? -13.683 -17.025 -7.171 1.00 92.31 195 SER A N 1
ATOM 1580 C CA . SER A 1 195 ? -13.077 -17.508 -8.408 1.00 92.31 195 SER A CA 1
ATOM 1581 C C . SER A 1 195 ? -11.553 -17.425 -8.329 1.00 92.31 195 SER A C 1
ATOM 1583 O O . SER A 1 195 ? -11.003 -16.588 -7.620 1.00 92.31 195 SER A O 1
ATOM 1585 N N . ARG A 1 196 ? -10.854 -18.268 -9.099 1.00 92.38 196 ARG A N 1
ATOM 1586 C CA . ARG A 1 196 ? -9.392 -18.171 -9.286 1.00 92.38 196 ARG A CA 1
ATOM 1587 C C . ARG A 1 196 ? -8.980 -16.930 -10.084 1.00 92.38 196 ARG A C 1
ATOM 1589 O O . ARG A 1 196 ? -7.834 -16.501 -10.002 1.00 92.38 196 ARG A O 1
ATOM 1596 N N . GLU A 1 197 ? -9.928 -16.376 -10.832 1.00 94.00 197 GLU A N 1
ATOM 1597 C CA . GLU A 1 197 ? -9.805 -15.120 -11.570 1.00 94.00 197 GLU A CA 1
ATOM 1598 C C . GLU A 1 197 ? -9.882 -13.883 -10.672 1.00 94.00 197 GLU A C 1
ATOM 1600 O O . GLU A 1 197 ? -9.454 -12.812 -11.092 1.00 94.00 197 GLU A O 1
ATOM 1605 N N . GLU A 1 198 ? -10.393 -14.039 -9.450 1.00 93.44 198 GLU A N 1
ATOM 1606 C CA . GLU A 1 198 ? -10.437 -12.978 -8.451 1.00 93.44 198 GLU A CA 1
ATOM 1607 C C . GLU A 1 198 ? -9.187 -13.013 -7.567 1.00 93.44 198 GLU A C 1
ATOM 1609 O O . GLU A 1 198 ? -8.514 -14.038 -7.398 1.00 93.44 198 GLU A O 1
ATOM 1614 N N . ASP A 1 199 ? -8.907 -11.877 -6.951 1.00 93.44 199 ASP A N 1
ATOM 1615 C CA . ASP A 1 199 ? -7.978 -11.746 -5.845 1.00 93.44 199 ASP A CA 1
ATOM 1616 C C . ASP A 1 199 ? -8.581 -10.879 -4.732 1.00 93.44 199 ASP A C 1
ATOM 1618 O O . ASP A 1 199 ? -9.757 -10.511 -4.741 1.00 93.44 199 ASP A O 1
ATOM 1622 N N . ILE A 1 200 ? -7.795 -10.594 -3.699 1.00 90.81 200 ILE A N 1
ATOM 1623 C CA . ILE A 1 200 ? -8.274 -9.808 -2.560 1.00 90.81 200 ILE A CA 1
ATOM 1624 C C . ILE A 1 200 ? -8.741 -8.404 -2.964 1.00 90.81 200 ILE A C 1
ATOM 1626 O O . ILE A 1 200 ? -9.623 -7.846 -2.302 1.00 90.81 200 ILE A O 1
ATOM 1630 N N . SER A 1 201 ? -8.182 -7.814 -4.023 1.00 88.88 201 SER A N 1
ATOM 1631 C CA . SER A 1 201 ? -8.587 -6.477 -4.458 1.00 88.88 201 SER A CA 1
ATOM 1632 C C . SER A 1 201 ? -10.046 -6.441 -4.937 1.00 88.88 201 SER A C 1
ATOM 1634 O O . SER A 1 201 ? -10.719 -5.426 -4.738 1.00 88.88 201 SER A O 1
ATOM 1636 N N . ASP A 1 202 ? -10.589 -7.566 -5.416 1.00 91.19 202 ASP A N 1
ATOM 1637 C CA . ASP A 1 202 ? -12.007 -7.717 -5.769 1.00 91.19 202 ASP A CA 1
ATOM 1638 C C . ASP A 1 202 ? -12.929 -7.745 -4.539 1.00 91.19 202 ASP A C 1
ATOM 1640 O O . ASP A 1 202 ? -14.117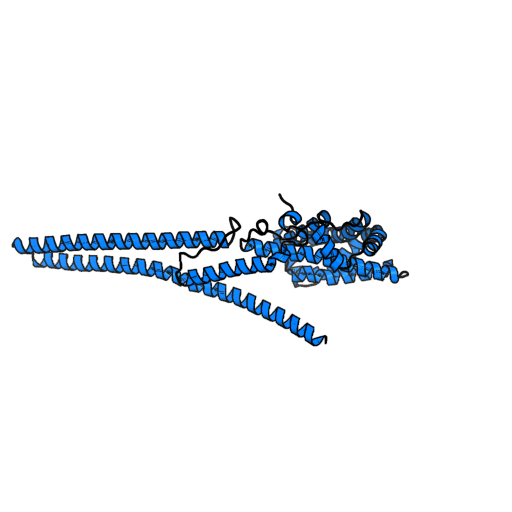 -7.432 -4.631 1.00 91.19 202 ASP A O 1
ATOM 1644 N N . LYS A 1 203 ? -12.388 -8.051 -3.352 1.00 88.25 203 LYS A N 1
ATOM 1645 C CA . LYS A 1 203 ? -13.119 -8.069 -2.070 1.00 88.25 203 LYS A CA 1
ATOM 1646 C C . LYS A 1 203 ? -13.073 -6.733 -1.330 1.00 88.25 203 LYS A C 1
ATOM 1648 O O . LYS A 1 203 ? -13.456 -6.635 -0.164 1.00 88.25 203 LYS A O 1
ATOM 1653 N N . MET A 1 204 ? -12.666 -5.659 -2.008 1.00 83.81 204 MET A N 1
ATOM 1654 C CA . MET A 1 204 ? -12.685 -4.308 -1.443 1.00 83.81 204 MET A CA 1
ATOM 1655 C C . MET A 1 204 ? -14.069 -3.842 -0.943 1.00 83.81 204 MET A C 1
ATOM 1657 O O . MET A 1 204 ? -14.112 -3.138 0.069 1.00 83.81 204 MET A O 1
ATOM 1661 N N . PRO A 1 205 ? -15.206 -4.191 -1.584 1.00 83.62 205 PRO A N 1
ATOM 1662 C CA . PRO A 1 205 ? -16.528 -3.885 -1.035 1.00 83.62 205 PRO A CA 1
ATOM 1663 C C . PRO A 1 205 ? -16.767 -4.535 0.333 1.00 83.62 205 PRO A C 1
ATOM 1665 O O . PRO A 1 205 ? -17.248 -3.860 1.242 1.00 83.62 205 PRO A O 1
ATOM 1668 N N . ASP A 1 206 ? -16.356 -5.793 0.506 1.00 82.06 206 ASP A N 1
ATOM 1669 C CA . ASP A 1 206 ? -16.505 -6.533 1.764 1.00 82.06 206 ASP A CA 1
ATOM 1670 C C . ASP A 1 206 ? -15.617 -5.934 2.859 1.00 82.06 206 ASP A C 1
ATOM 1672 O O . ASP A 1 206 ? -16.062 -5.725 3.988 1.00 82.06 206 ASP A O 1
ATOM 1676 N N . LEU A 1 207 ? -14.379 -5.569 2.507 1.00 78.31 207 LEU A N 1
ATOM 1677 C CA . LEU A 1 207 ? -13.459 -4.848 3.392 1.00 78.31 207 LEU A CA 1
ATOM 1678 C C . LEU A 1 207 ? -14.059 -3.516 3.867 1.00 78.31 207 LEU A C 1
ATOM 1680 O O . LEU A 1 207 ? -14.029 -3.198 5.056 1.00 78.31 207 LEU A O 1
ATOM 1684 N N . LYS A 1 208 ? -14.658 -2.744 2.953 1.00 79.62 208 LYS A N 1
ATOM 1685 C CA . LYS A 1 208 ? -15.336 -1.484 3.293 1.00 79.62 208 LYS A CA 1
ATOM 1686 C C . LYS A 1 208 ? -16.560 -1.706 4.177 1.00 79.62 208 LYS A C 1
ATOM 1688 O O . LYS A 1 208 ? -16.786 -0.908 5.084 1.00 79.62 208 LYS A O 1
ATOM 1693 N N . ALA A 1 209 ? -17.330 -2.767 3.935 1.00 81.44 209 ALA A N 1
ATOM 1694 C CA . ALA A 1 209 ? -18.479 -3.114 4.764 1.00 81.44 209 ALA A CA 1
ATOM 1695 C C . ALA A 1 209 ? -18.048 -3.433 6.205 1.00 81.44 209 ALA A C 1
ATOM 1697 O O . ALA A 1 209 ? -18.605 -2.866 7.139 1.00 81.44 209 ALA A O 1
ATOM 1698 N N . GLN A 1 210 ? -16.981 -4.220 6.388 1.00 77.50 210 GLN A N 1
ATOM 1699 C CA . GLN A 1 210 ? -16.425 -4.521 7.717 1.00 77.50 210 GLN A CA 1
ATOM 1700 C C . GLN A 1 210 ? -15.944 -3.262 8.455 1.00 77.50 210 GLN A C 1
ATOM 1702 O O . GLN A 1 210 ? -16.169 -3.113 9.657 1.00 77.50 210 GLN A O 1
ATOM 1707 N N . MET A 1 211 ? -15.320 -2.316 7.746 1.00 76.94 211 MET A N 1
ATOM 1708 C CA . MET A 1 211 ? -14.971 -1.013 8.328 1.00 76.94 211 MET A CA 1
ATOM 1709 C C . MET A 1 211 ? -16.225 -0.216 8.723 1.00 76.94 211 MET A C 1
ATOM 1711 O O . MET A 1 211 ? -16.243 0.422 9.775 1.00 76.94 211 MET A O 1
ATOM 1715 N N . GLY A 1 212 ? -17.282 -0.276 7.908 1.00 80.44 212 GLY A N 1
ATOM 1716 C CA . GLY A 1 212 ? -18.588 0.308 8.216 1.00 80.44 212 GLY A CA 1
ATOM 1717 C C . GLY A 1 212 ? -19.221 -0.278 9.480 1.00 80.44 212 GLY A C 1
ATOM 1718 O O . GLY A 1 212 ? -19.724 0.481 10.309 1.00 80.44 212 GLY A O 1
ATOM 1719 N N . ASP A 1 213 ? -19.124 -1.593 9.680 1.00 83.12 213 ASP A N 1
ATOM 1720 C CA . ASP A 1 213 ? -19.617 -2.270 10.886 1.00 83.12 213 ASP A CA 1
ATOM 1721 C C . ASP A 1 213 ? -18.899 -1.780 12.150 1.00 83.12 213 ASP A C 1
ATOM 1723 O O . ASP A 1 213 ? -19.540 -1.551 13.178 1.00 83.12 213 ASP A O 1
ATOM 1727 N N . LEU A 1 214 ? -17.579 -1.559 12.078 1.00 80.50 214 LEU A N 1
ATOM 1728 C CA . LEU A 1 214 ? -16.814 -0.991 13.191 1.00 80.50 214 LEU A CA 1
ATOM 1729 C C . LEU A 1 214 ? -17.256 0.443 13.517 1.00 80.50 214 LEU A C 1
ATOM 1731 O O . LEU A 1 214 ? -17.429 0.778 14.688 1.00 80.50 214 LEU A O 1
ATOM 1735 N N . VAL A 1 215 ? -17.482 1.279 12.500 1.00 82.50 215 VAL A N 1
ATOM 1736 C CA . VAL A 1 215 ? -18.008 2.642 12.693 1.00 82.50 215 VAL A CA 1
ATOM 1737 C C . VAL A 1 215 ? -19.402 2.604 13.326 1.00 82.50 215 VAL A C 1
ATOM 1739 O O . VAL A 1 215 ? -19.653 3.308 14.303 1.00 82.50 215 VAL A O 1
ATOM 1742 N N . GLY A 1 216 ? -20.295 1.742 12.834 1.00 84.31 216 GLY A N 1
ATOM 1743 C CA . GLY A 1 216 ? -21.627 1.566 13.416 1.00 84.31 216 GLY A CA 1
ATOM 1744 C C . GLY A 1 216 ? -21.581 1.052 14.859 1.00 84.31 216 GLY A C 1
ATOM 1745 O O . GLY A 1 216 ? -22.404 1.441 15.689 1.00 84.31 216 GLY A O 1
ATOM 1746 N N . ALA A 1 217 ? -20.602 0.212 15.195 1.00 85.88 217 ALA A N 1
ATOM 1747 C CA . ALA A 1 217 ? -20.419 -0.265 16.557 1.00 85.88 217 ALA A CA 1
ATOM 1748 C C . ALA A 1 217 ? -19.886 0.812 17.505 1.00 85.88 217 ALA A C 1
ATOM 1750 O O . ALA A 1 217 ? -20.350 0.901 18.641 1.00 85.88 217 ALA A O 1
ATOM 1751 N N . LEU A 1 218 ? -18.972 1.662 17.035 1.00 81.12 218 LEU A N 1
ATOM 1752 C CA . LEU A 1 218 ? -18.534 2.845 17.773 1.00 81.12 218 LEU A CA 1
ATOM 1753 C C . LEU A 1 218 ? -19.715 3.785 18.054 1.00 81.12 218 LEU A C 1
ATOM 1755 O O . LEU A 1 218 ? -19.852 4.263 19.177 1.00 81.12 218 LEU A O 1
ATOM 1759 N N . GLU A 1 219 ? -20.611 3.993 17.085 1.00 81.94 219 GLU A N 1
ATOM 1760 C CA . GLU A 1 219 ? -21.818 4.806 17.284 1.00 81.94 219 GLU A CA 1
ATOM 1761 C C . GLU A 1 219 ? -22.738 4.223 18.368 1.00 81.94 219 GLU A C 1
ATOM 1763 O O . GLU A 1 219 ? -23.222 4.953 19.234 1.00 81.94 219 GLU A O 1
ATOM 1768 N N . LY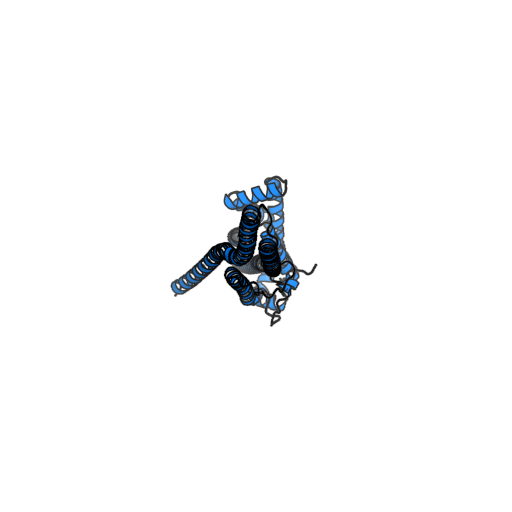S A 1 220 ? -22.966 2.904 18.352 1.00 83.62 220 LYS A N 1
ATOM 1769 C CA . LYS A 1 220 ? -23.751 2.216 19.391 1.00 83.62 220 LYS A CA 1
ATOM 1770 C C . LYS A 1 220 ? -23.099 2.342 20.767 1.00 83.62 220 LYS A C 1
ATOM 1772 O O . LYS A 1 220 ? -23.786 2.686 21.727 1.00 83.62 220 LYS A O 1
ATOM 1777 N N . LEU A 1 221 ? -21.781 2.154 20.849 1.00 83.62 221 LEU A N 1
ATOM 1778 C CA . LEU A 1 221 ? -21.025 2.345 22.087 1.00 83.62 221 LEU A CA 1
ATOM 1779 C C . LEU A 1 221 ? -21.171 3.778 22.620 1.00 83.62 221 LEU A C 1
ATOM 1781 O O . LEU A 1 221 ? -21.420 3.962 23.807 1.00 83.62 221 LEU A O 1
ATOM 1785 N N . GLY A 1 222 ? -21.091 4.787 21.747 1.00 74.38 222 GLY A N 1
ATOM 1786 C CA . GLY A 1 222 ? -21.301 6.190 22.115 1.00 74.38 222 GLY A CA 1
ATOM 1787 C C . GLY A 1 222 ? -22.701 6.492 22.664 1.00 74.38 222 GLY A C 1
ATOM 1788 O O . GLY A 1 222 ? -22.868 7.450 23.410 1.00 74.38 222 GLY A O 1
ATOM 1789 N N . LYS A 1 223 ? -23.696 5.654 22.349 1.00 79.44 223 LYS A N 1
ATOM 1790 C CA . LYS A 1 223 ? -25.064 5.709 22.898 1.00 79.44 223 LYS A CA 1
ATOM 1791 C C . LYS A 1 223 ? -25.242 4.864 24.169 1.00 79.44 223 LYS A C 1
ATOM 1793 O O . LYS A 1 223 ? -26.372 4.670 24.607 1.00 79.44 223 LYS A O 1
ATOM 1798 N N . GLY A 1 224 ? -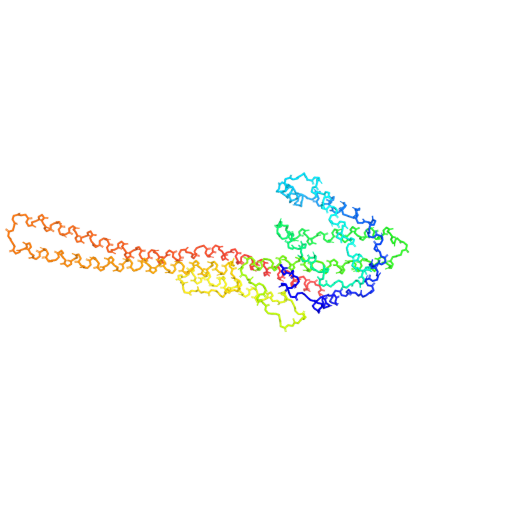24.158 4.334 24.740 1.00 80.00 224 GLY A N 1
ATOM 1799 C CA . GLY A 1 224 ? -24.190 3.518 25.955 1.00 80.00 224 GLY A CA 1
ATOM 1800 C C . GLY A 1 224 ? -24.405 2.017 25.728 1.00 80.00 224 GLY A C 1
ATOM 1801 O O . GLY A 1 224 ? -24.526 1.273 26.701 1.00 80.00 224 GLY A O 1
ATOM 1802 N N . ASP A 1 225 ? -24.444 1.535 24.479 1.00 83.88 225 ASP A N 1
ATOM 1803 C CA . ASP A 1 225 ? -24.610 0.104 24.198 1.00 83.88 225 ASP A CA 1
ATOM 1804 C C . ASP A 1 225 ? -23.290 -0.661 24.394 1.00 83.88 225 ASP A C 1
ATOM 1806 O O . ASP A 1 225 ? -22.449 -0.759 23.499 1.00 83.88 225 ASP A O 1
ATOM 1810 N N . LEU A 1 226 ? -23.130 -1.249 25.580 1.00 86.38 226 LEU A N 1
ATOM 1811 C CA . LEU A 1 226 ? -21.995 -2.103 25.947 1.00 86.38 226 LEU A CA 1
ATOM 1812 C C . LEU A 1 226 ? -22.146 -3.562 25.477 1.00 86.38 226 LEU A C 1
ATOM 1814 O O . LEU A 1 226 ? -21.253 -4.389 25.694 1.00 86.38 226 LEU A O 1
ATOM 1818 N N . SER A 1 227 ? -23.260 -3.910 24.828 1.00 86.44 227 SER A N 1
ATOM 1819 C CA . SER A 1 227 ? -23.495 -5.250 24.275 1.00 86.44 227 SER A CA 1
ATOM 1820 C C . SER A 1 227 ? -22.993 -5.392 22.838 1.00 86.44 227 SER A C 1
ATOM 1822 O O . SER A 1 227 ? -22.843 -6.509 22.341 1.00 86.44 227 SER A O 1
ATOM 1824 N N . VAL A 1 228 ? -22.666 -4.273 22.181 1.00 88.12 228 VAL A N 1
ATOM 1825 C CA . VAL A 1 228 ? -22.233 -4.267 20.785 1.00 88.12 228 VAL A CA 1
ATOM 1826 C C . VAL A 1 228 ? -20.938 -5.048 20.582 1.00 88.12 228 VAL A C 1
ATOM 1828 O O . VAL A 1 228 ? -19.948 -4.857 21.288 1.00 88.12 228 VAL A O 1
ATOM 1831 N N . ARG A 1 229 ? -20.927 -5.936 19.591 1.00 84.81 229 ARG A N 1
ATOM 1832 C CA . ARG A 1 229 ? -19.732 -6.672 19.172 1.00 84.81 229 ARG A CA 1
ATOM 1833 C C . ARG A 1 229 ? -19.576 -6.552 17.666 1.00 84.81 229 ARG A C 1
ATOM 1835 O O . ARG A 1 229 ? -20.560 -6.623 16.932 1.00 84.81 229 ARG A O 1
ATOM 1842 N N . VAL A 1 230 ? -18.337 -6.386 17.218 1.00 83.62 230 VAL A N 1
ATOM 1843 C CA . VAL A 1 230 ? -17.977 -6.403 15.794 1.00 83.62 230 VAL A CA 1
ATOM 1844 C C . VAL A 1 230 ? -17.395 -7.766 15.471 1.00 83.62 230 VAL A C 1
ATOM 1846 O O . VAL A 1 230 ? -16.589 -8.295 16.241 1.00 83.62 230 VAL A O 1
ATOM 1849 N N . ARG A 1 231 ? -17.780 -8.353 14.335 1.00 75.81 231 ARG A N 1
ATOM 1850 C CA . ARG A 1 231 ? -17.156 -9.594 13.869 1.00 75.81 231 ARG A CA 1
ATOM 1851 C C . ARG A 1 231 ? -15.664 -9.335 13.642 1.00 75.81 231 ARG A C 1
ATOM 1853 O O . ARG A 1 231 ? -15.301 -8.525 12.798 1.00 75.81 231 ARG A O 1
ATOM 1860 N N . SER A 1 232 ? -14.809 -10.018 14.399 1.00 66.56 232 SER A N 1
ATOM 1861 C CA . SER A 1 232 ? -13.356 -9.955 14.226 1.00 66.56 232 SER A CA 1
ATOM 1862 C C . SER A 1 232 ? -12.900 -11.173 13.440 1.00 66.56 232 SER A C 1
ATOM 1864 O O . SER A 1 232 ? -13.223 -12.297 13.819 1.00 66.56 232 SER A O 1
ATOM 1866 N N . THR A 1 233 ? -12.168 -10.954 12.352 1.00 63.50 233 THR A N 1
ATOM 1867 C CA . THR A 1 233 ? -11.532 -12.026 11.570 1.00 63.50 233 THR A CA 1
ATOM 1868 C C . THR A 1 233 ? -10.048 -12.185 11.903 1.00 63.50 233 THR A C 1
ATOM 1870 O O . THR A 1 233 ? -9.513 -13.268 11.708 1.00 63.50 233 THR A O 1
ATOM 1873 N N . ALA A 1 234 ? -9.407 -11.154 12.474 1.00 59.78 234 ALA A N 1
ATOM 1874 C CA . ALA A 1 234 ? -8.022 -11.191 12.950 1.00 59.78 234 ALA A CA 1
ATOM 1875 C C . ALA A 1 234 ? -7.926 -11.062 14.479 1.00 59.78 234 ALA A C 1
ATOM 1877 O O . ALA A 1 234 ? -8.667 -10.288 15.094 1.00 59.78 234 ALA A O 1
ATOM 1878 N N . GLU A 1 235 ? -6.949 -11.738 15.087 1.00 59.00 235 GLU A N 1
ATOM 1879 C CA . GLU A 1 235 ? -6.433 -11.372 16.413 1.00 59.00 235 GLU A CA 1
ATOM 1880 C C . GLU A 1 235 ? -5.482 -10.166 16.296 1.00 59.00 235 GLU A C 1
ATOM 1882 O O . GLU A 1 235 ? -4.733 -10.048 15.327 1.00 59.00 235 GLU A O 1
ATOM 1887 N N . GLY A 1 236 ? -5.514 -9.248 17.270 1.00 57.12 236 GLY A N 1
ATOM 1888 C CA . GLY A 1 236 ? -4.643 -8.057 17.284 1.00 57.12 236 GLY A CA 1
ATOM 1889 C C . GLY A 1 236 ? -5.069 -6.910 16.355 1.00 57.12 236 GLY A C 1
ATOM 1890 O O . GLY A 1 236 ? -4.326 -5.948 16.179 1.00 57.12 236 GLY A O 1
ATOM 1891 N N . GLY A 1 237 ? -6.262 -6.997 15.767 1.00 63.41 237 GLY A N 1
ATOM 1892 C CA . GLY A 1 237 ? -6.865 -5.952 14.945 1.00 63.41 237 GLY A CA 1
ATOM 1893 C C . GLY A 1 237 ? -7.614 -4.868 15.729 1.00 63.41 237 GLY A C 1
ATOM 1894 O O . GLY A 1 237 ? -7.951 -5.050 16.898 1.00 63.41 237 GLY A O 1
ATOM 1895 N N . LEU A 1 238 ? -7.953 -3.749 15.076 1.00 69.94 238 LEU A N 1
ATOM 1896 C CA . LEU A 1 238 ? -8.718 -2.662 15.704 1.00 69.94 238 LEU A CA 1
ATOM 1897 C C . LEU A 1 238 ? -10.100 -3.134 16.198 1.00 69.94 238 LEU A C 1
ATOM 1899 O O . LEU A 1 238 ? -10.525 -2.764 17.289 1.00 69.94 238 LEU A O 1
ATOM 1903 N N . THR A 1 239 ? -10.761 -4.018 15.445 1.00 76.50 239 THR A N 1
ATOM 1904 C CA . THR A 1 239 ? -12.017 -4.691 15.830 1.00 76.50 239 THR A CA 1
ATOM 1905 C C . THR A 1 239 ? -11.855 -5.596 17.059 1.00 76.50 239 THR A C 1
ATOM 1907 O O . THR A 1 239 ? -12.716 -5.598 17.942 1.00 76.50 239 THR A O 1
ATOM 1910 N N . HIS A 1 240 ? -10.736 -6.321 17.169 1.00 75.12 240 HIS A N 1
ATOM 1911 C CA . HIS A 1 240 ? -10.397 -7.121 18.349 1.00 75.12 240 HIS A CA 1
ATOM 1912 C C . HIS A 1 240 ? -10.223 -6.233 19.589 1.00 75.12 240 HIS A C 1
ATOM 1914 O O . HIS A 1 240 ? -10.882 -6.462 20.604 1.00 75.12 240 HIS A O 1
ATOM 1920 N N . TYR A 1 241 ? -9.394 -5.186 19.500 1.00 74.38 241 TYR A N 1
ATOM 1921 C CA . TYR A 1 241 ? -9.181 -4.254 20.611 1.00 74.38 241 TYR A CA 1
ATOM 1922 C C . TYR A 1 241 ? -10.457 -3.509 21.004 1.00 74.38 241 TYR A C 1
ATOM 1924 O O . TYR A 1 241 ? -10.703 -3.321 22.194 1.00 74.38 241 TYR A O 1
ATOM 1932 N N . PHE A 1 242 ? -11.300 -3.154 20.031 1.00 82.56 242 PHE A N 1
ATOM 1933 C CA . PHE A 1 242 ? -12.627 -2.604 20.291 1.00 82.56 242 PHE A CA 1
ATOM 1934 C C . PHE A 1 242 ? -13.463 -3.563 21.148 1.00 82.56 242 PHE A C 1
ATOM 1936 O O . PHE A 1 242 ? -13.908 -3.183 22.228 1.00 82.56 242 PHE A O 1
ATOM 1943 N N . ASN A 1 243 ? -13.617 -4.825 20.732 1.00 83.81 243 ASN A N 1
ATOM 1944 C CA . ASN A 1 243 ? -14.400 -5.809 21.486 1.00 83.81 243 ASN A CA 1
ATOM 1945 C C . ASN A 1 243 ? -13.845 -6.043 22.905 1.00 83.81 243 ASN A C 1
ATOM 1947 O O . ASN A 1 243 ? -14.622 -6.172 23.852 1.00 83.81 243 ASN A O 1
ATOM 1951 N N . VAL A 1 244 ? -12.516 -6.081 23.068 1.00 81.56 244 VAL A N 1
ATOM 1952 C CA . VAL A 1 244 ? -11.862 -6.192 24.385 1.00 81.56 244 VAL A CA 1
ATOM 1953 C C . VAL A 1 244 ? -12.189 -4.983 25.262 1.00 81.56 244 VAL A C 1
ATOM 1955 O O . VAL A 1 244 ? -12.595 -5.163 26.410 1.00 81.56 244 VAL A O 1
ATOM 1958 N N . ALA A 1 245 ? -12.072 -3.767 24.726 1.00 81.81 245 ALA A N 1
ATOM 1959 C CA . ALA A 1 245 ? -12.371 -2.540 25.456 1.00 81.81 245 ALA A CA 1
ATOM 1960 C C . ALA A 1 245 ? -13.851 -2.463 25.868 1.00 81.81 245 ALA A C 1
ATOM 1962 O O . ALA A 1 245 ? -14.143 -2.168 27.025 1.00 81.81 245 ALA A O 1
ATOM 1963 N N . VAL A 1 246 ? -14.786 -2.799 24.968 1.00 86.69 246 VAL A N 1
ATOM 1964 C CA . VAL A 1 246 ? -16.224 -2.828 25.293 1.00 86.69 246 VAL A CA 1
ATOM 1965 C C . VAL A 1 246 ? -16.528 -3.859 26.384 1.00 86.69 246 VAL A C 1
ATOM 1967 O O . VAL A 1 246 ? -17.268 -3.554 27.316 1.00 86.69 246 VAL A O 1
ATOM 1970 N N . ASN A 1 247 ? -15.925 -5.052 26.328 1.00 86.50 247 ASN A N 1
ATOM 1971 C CA . ASN A 1 247 ? -16.072 -6.063 27.382 1.00 86.50 247 ASN A CA 1
ATOM 1972 C C . ASN A 1 247 ? -15.558 -5.569 28.746 1.00 86.50 247 ASN A C 1
ATOM 1974 O O . ASN A 1 247 ? -16.214 -5.780 29.765 1.00 86.50 247 ASN A O 1
ATOM 1978 N N . GLN A 1 248 ? -14.391 -4.921 28.780 1.00 83.19 248 GLN A N 1
ATOM 1979 C CA . GLN A 1 248 ? -13.822 -4.379 30.018 1.00 83.19 248 GLN A CA 1
ATOM 1980 C C . GLN A 1 248 ? -14.688 -3.255 30.594 1.00 83.19 248 GLN A C 1
ATOM 1982 O O . GLN A 1 248 ? -14.960 -3.250 31.792 1.00 83.19 248 GLN A O 1
ATOM 1987 N N . LEU A 1 249 ? -15.175 -2.347 29.744 1.00 84.69 249 LEU A N 1
ATOM 1988 C CA . LEU A 1 249 ? -16.097 -1.286 30.150 1.00 84.69 249 LEU A CA 1
ATOM 1989 C C . LEU A 1 249 ? -17.406 -1.854 30.705 1.00 84.69 249 LEU A C 1
ATOM 1991 O O . LEU A 1 249 ? -17.850 -1.418 31.765 1.00 84.69 249 LEU A O 1
ATOM 1995 N N . ALA A 1 250 ? -17.988 -2.858 30.041 1.00 87.00 250 ALA A N 1
ATOM 1996 C CA . ALA A 1 250 ? -19.182 -3.551 30.524 1.00 87.00 250 ALA A CA 1
ATOM 1997 C C . ALA A 1 250 ? -18.978 -4.108 31.939 1.00 87.00 250 ALA A C 1
ATOM 1999 O O . ALA A 1 250 ? -19.805 -3.875 32.819 1.00 87.00 250 ALA A O 1
ATOM 2000 N N . LYS A 1 251 ? -17.836 -4.767 32.170 1.00 87.50 251 LYS A N 1
ATOM 2001 C CA . LYS A 1 251 ? -17.483 -5.339 33.471 1.00 87.50 251 LYS A CA 1
ATOM 2002 C C . LYS A 1 251 ? -17.331 -4.271 34.559 1.00 87.50 251 LYS A C 1
ATOM 2004 O O . LYS A 1 251 ? -17.860 -4.447 35.647 1.00 87.50 251 LYS A O 1
ATOM 2009 N N . ILE A 1 252 ? -16.667 -3.153 34.265 1.00 85.62 252 ILE A N 1
ATOM 2010 C CA . ILE A 1 252 ? -16.492 -2.047 35.225 1.00 85.62 252 ILE A CA 1
ATOM 2011 C C . ILE A 1 252 ? -17.843 -1.431 35.612 1.00 85.62 252 ILE A C 1
ATOM 2013 O O . ILE A 1 252 ? -18.087 -1.148 36.788 1.00 85.62 252 ILE A O 1
ATOM 2017 N N . VAL A 1 253 ? -18.738 -1.228 34.640 1.00 85.75 253 VAL A N 1
ATOM 2018 C CA . VAL A 1 253 ? -20.087 -0.698 34.898 1.00 85.75 253 VAL A CA 1
ATOM 2019 C C . VAL A 1 253 ? -20.897 -1.669 35.760 1.00 85.75 253 VAL A C 1
ATOM 2021 O O . VAL A 1 253 ? -21.571 -1.240 36.698 1.00 85.75 253 VAL A O 1
ATOM 2024 N N . GLU A 1 254 ? -20.801 -2.970 35.489 1.00 88.25 254 GLU A N 1
ATOM 2025 C CA . GLU A 1 254 ? -21.450 -4.012 36.287 1.00 88.25 254 GLU A CA 1
ATOM 2026 C C . GLU A 1 254 ? -20.899 -4.074 37.721 1.00 88.25 254 GLU A C 1
ATOM 2028 O O . GLU A 1 254 ? -21.674 -4.046 38.676 1.00 88.25 254 GLU A O 1
ATOM 2033 N N . GLU A 1 255 ? -19.575 -4.071 37.895 1.00 88.75 255 GLU A N 1
ATOM 2034 C CA . GLU A 1 255 ? -18.922 -4.046 39.211 1.00 88.75 255 GLU A CA 1
ATOM 2035 C C . GLU A 1 255 ? -19.325 -2.803 40.015 1.00 88.75 255 GLU A C 1
ATOM 2037 O O . GLU A 1 255 ? -19.691 -2.916 41.185 1.00 88.75 255 GLU A O 1
ATOM 2042 N N . THR A 1 256 ? -19.355 -1.627 39.383 1.00 85.94 256 THR A N 1
ATOM 2043 C CA . THR A 1 256 ? -19.787 -0.380 40.036 1.00 85.94 256 THR A CA 1
ATOM 2044 C C . THR A 1 256 ? -21.245 -0.467 40.487 1.00 85.94 256 THR A C 1
ATOM 2046 O O . THR A 1 256 ? -21.592 -0.028 41.585 1.00 85.94 256 THR A O 1
ATOM 2049 N N . ARG A 1 257 ? -22.112 -1.073 39.666 1.00 87.12 257 ARG A N 1
ATOM 2050 C CA . ARG A 1 257 ? -23.519 -1.294 40.016 1.00 87.12 257 ARG A CA 1
ATOM 2051 C C . ARG A 1 257 ? -23.667 -2.263 41.188 1.00 87.12 257 ARG A C 1
ATOM 2053 O O . ARG A 1 257 ? -24.492 -2.013 42.064 1.00 87.12 257 ARG A O 1
ATOM 2060 N N . ASN A 1 258 ? -22.871 -3.329 41.225 1.00 89.62 258 ASN A N 1
ATOM 2061 C CA . ASN A 1 258 ? -22.876 -4.296 42.322 1.00 89.62 258 ASN A CA 1
ATOM 2062 C C . ASN A 1 258 ? -22.421 -3.651 43.638 1.00 89.62 258 ASN A C 1
ATOM 2064 O O . ASN A 1 258 ? -23.117 -3.780 44.642 1.00 89.62 258 ASN A O 1
ATOM 2068 N N . VAL A 1 259 ? -21.333 -2.872 43.615 1.00 88.56 259 VAL A N 1
ATOM 2069 C CA . VAL A 1 259 ? -20.869 -2.101 44.782 1.00 88.56 259 VAL A CA 1
ATOM 2070 C C . VAL A 1 259 ? -21.957 -1.141 45.265 1.00 88.56 259 VAL A C 1
ATOM 2072 O O . VAL A 1 259 ? -22.222 -1.064 46.463 1.00 88.56 259 VAL A O 1
ATOM 2075 N N . ALA A 1 260 ? -22.649 -0.450 44.354 1.00 86.75 260 ALA A N 1
ATOM 2076 C CA . ALA A 1 260 ? -23.731 0.449 44.741 1.00 86.75 260 ALA A CA 1
ATOM 2077 C C . ALA A 1 260 ? -24.917 -0.275 45.397 1.00 86.75 260 ALA A C 1
ATOM 2079 O O . ALA A 1 260 ? -25.497 0.225 46.361 1.00 86.75 260 ALA A O 1
ATOM 2080 N N . GLN A 1 261 ? -25.251 -1.479 44.927 1.00 87.88 261 GLN A N 1
ATOM 2081 C CA . GLN A 1 261 ? -26.269 -2.318 45.561 1.00 87.88 261 GLN A CA 1
ATOM 2082 C C . GLN A 1 261 ? -25.840 -2.820 46.944 1.00 87.88 261 GLN A C 1
ATOM 2084 O O . GLN A 1 261 ? -26.670 -2.884 47.850 1.00 87.88 261 GLN A O 1
ATOM 2089 N N . GLU A 1 262 ? -24.569 -3.172 47.132 1.00 89.62 262 GLU A N 1
ATOM 2090 C CA . GLU A 1 262 ? -24.042 -3.560 48.445 1.00 89.62 262 GLU A CA 1
ATOM 2091 C C . GLU A 1 262 ? -24.077 -2.397 49.438 1.00 89.62 262 GLU A C 1
ATOM 2093 O O . GLU A 1 262 ? -24.528 -2.580 50.570 1.00 89.62 262 GLU A O 1
ATOM 2098 N N . VAL A 1 263 ? -23.698 -1.190 49.004 1.00 86.69 263 VAL A N 1
ATOM 2099 C CA . VAL A 1 263 ? -23.803 0.025 49.825 1.00 86.69 263 VAL A CA 1
ATOM 2100 C C . VAL A 1 263 ? -25.256 0.300 50.212 1.00 86.69 263 VAL A C 1
ATOM 2102 O O . VAL A 1 263 ? -25.523 0.556 51.382 1.00 86.69 263 VAL A O 1
ATOM 2105 N N . GLN A 1 264 ? -26.204 0.186 49.275 1.00 83.88 264 GLN A N 1
ATOM 2106 C CA . GLN A 1 264 ? -27.639 0.343 49.555 1.00 83.88 264 GLN A CA 1
ATOM 2107 C C . GLN A 1 264 ? -28.134 -0.655 50.614 1.00 83.88 264 GLN A C 1
ATOM 2109 O O . GLN A 1 264 ? -28.762 -0.254 51.592 1.00 83.88 264 GLN A O 1
ATOM 2114 N N . ARG A 1 265 ? -27.780 -1.943 50.496 1.00 89.06 265 ARG A N 1
ATOM 2115 C CA . ARG A 1 265 ? -28.134 -2.952 51.515 1.00 89.06 265 ARG A CA 1
ATOM 2116 C C . ARG A 1 265 ? -27.509 -2.644 52.879 1.00 89.06 265 ARG A C 1
ATOM 2118 O O . ARG A 1 265 ? -28.168 -2.799 53.905 1.00 89.06 265 ARG A O 1
ATOM 2125 N N . GLY A 1 266 ? -26.253 -2.195 52.906 1.00 88.19 266 GLY A N 1
ATOM 2126 C CA . GLY A 1 266 ? -25.574 -1.796 54.143 1.00 88.19 266 GLY A CA 1
ATOM 2127 C C . GLY A 1 266 ? -26.215 -0.571 54.803 1.00 88.19 266 GLY A C 1
ATOM 2128 O O . GLY A 1 266 ? -26.354 -0.522 56.027 1.00 88.19 266 GLY A O 1
ATOM 2129 N N . VAL A 1 267 ? -26.665 0.394 53.996 1.00 86.75 267 VAL A N 1
ATOM 2130 C CA . VAL A 1 267 ? -27.430 1.565 54.444 1.00 86.75 267 VAL A CA 1
ATOM 2131 C C . VAL A 1 267 ? -28.750 1.132 55.080 1.00 86.75 267 VAL A C 1
ATOM 2133 O O . VAL A 1 267 ? -29.034 1.548 56.201 1.00 86.75 267 VAL A O 1
ATOM 2136 N N . GLU A 1 268 ? -29.520 0.257 54.428 1.00 86.25 268 GLU A N 1
ATOM 2137 C CA . GLU A 1 268 ? -30.777 -0.272 54.978 1.00 86.25 268 GLU A CA 1
ATOM 2138 C C . GLU A 1 268 ? -30.562 -0.962 56.334 1.00 86.25 268 GLU A C 1
ATOM 2140 O O . GLU A 1 268 ? -31.273 -0.673 57.298 1.00 86.25 268 GLU A O 1
ATOM 2145 N N . GLN A 1 269 ? -29.537 -1.814 56.453 1.00 89.31 269 GLN A N 1
ATOM 2146 C CA . GLN A 1 269 ? -29.196 -2.461 57.726 1.00 89.31 269 GLN A CA 1
ATOM 2147 C C . GLN A 1 269 ? -28.792 -1.456 58.811 1.00 89.31 269 GLN A C 1
ATOM 2149 O O . GLN A 1 269 ? -29.193 -1.592 59.968 1.00 89.31 269 GLN A O 1
ATOM 2154 N N . THR A 1 270 ? -28.024 -0.428 58.449 1.00 85.50 270 THR A N 1
ATOM 2155 C CA . THR A 1 270 ? -27.582 0.602 59.399 1.00 85.50 270 THR A CA 1
ATOM 2156 C C . THR A 1 270 ? -28.760 1.440 59.891 1.00 85.50 270 THR A C 1
ATOM 2158 O O . THR A 1 270 ? -28.862 1.708 61.087 1.00 85.50 270 THR A O 1
ATOM 2161 N N . LEU A 1 271 ? -29.698 1.790 59.007 1.00 84.25 271 LEU A N 1
ATOM 2162 C CA . LEU A 1 271 ? -30.928 2.495 59.374 1.00 84.25 271 LEU A CA 1
ATOM 2163 C C . LEU A 1 271 ? -31.804 1.668 60.328 1.00 84.25 271 LEU A C 1
ATOM 2165 O O . LEU A 1 271 ? -32.336 2.220 61.289 1.00 84.25 271 LEU A O 1
ATOM 2169 N N . LEU A 1 272 ? -31.898 0.347 60.132 1.00 86.50 272 LEU A N 1
ATOM 2170 C CA . LEU A 1 272 ? -32.593 -0.551 61.066 1.00 86.50 272 LEU A CA 1
ATOM 2171 C C . LEU A 1 272 ? -31.934 -0.573 62.456 1.00 86.50 272 LEU A C 1
ATOM 2173 O O . LEU A 1 272 ? -32.628 -0.595 63.477 1.00 86.50 272 LEU A O 1
ATOM 2177 N N . HIS A 1 273 ? -30.599 -0.546 62.522 1.00 85.12 273 HIS A N 1
ATOM 2178 C CA . HIS A 1 273 ? -29.876 -0.452 63.794 1.00 85.12 273 HIS A CA 1
ATOM 2179 C C . HIS A 1 273 ? -30.091 0.901 64.483 1.00 85.12 273 HIS A C 1
ATOM 2181 O O . HIS A 1 273 ? -30.311 0.923 65.693 1.00 85.12 273 HIS A O 1
ATOM 2187 N N . ILE A 1 274 ? -30.075 2.005 63.728 1.00 82.69 274 ILE A N 1
ATOM 2188 C CA . ILE A 1 274 ? -30.369 3.354 64.236 1.00 82.69 274 ILE A CA 1
ATOM 2189 C C . ILE A 1 274 ? -31.789 3.408 64.821 1.00 82.69 274 ILE A C 1
ATOM 2191 O O . ILE A 1 274 ? -31.953 3.852 65.954 1.00 82.69 274 ILE A O 1
ATOM 2195 N N . ASP A 1 275 ? -32.796 2.882 64.115 1.00 82.19 275 ASP A N 1
ATOM 2196 C CA . ASP A 1 275 ? -34.187 2.809 64.599 1.00 82.19 275 ASP A CA 1
ATOM 2197 C C . ASP A 1 275 ? -34.309 1.968 65.883 1.00 82.19 275 ASP A C 1
ATOM 2199 O O . ASP A 1 275 ? -34.953 2.370 66.854 1.00 82.19 275 ASP A O 1
ATOM 2203 N N . THR A 1 276 ? -33.620 0.825 65.934 1.00 84.38 276 THR A N 1
ATOM 2204 C CA . THR A 1 276 ? -33.595 -0.037 67.126 1.00 84.38 276 THR A CA 1
ATOM 2205 C C . THR A 1 276 ? -32.948 0.664 68.323 1.00 84.38 276 THR A C 1
ATOM 2207 O O . THR A 1 276 ? -33.446 0.554 69.446 1.00 84.38 276 THR A O 1
ATOM 2210 N N . LEU A 1 277 ? -31.843 1.386 68.103 1.00 80.38 277 LEU A N 1
ATOM 2211 C CA . LEU A 1 277 ? -31.158 2.169 69.133 1.00 80.38 277 LEU A CA 1
ATOM 2212 C C . LEU A 1 277 ? -32.023 3.331 69.623 1.00 80.38 277 LEU A C 1
ATOM 2214 O O . LEU A 1 277 ? -32.116 3.527 70.832 1.00 80.38 277 LEU A O 1
ATOM 2218 N N . SER A 1 278 ? -32.698 4.037 68.713 1.00 79.06 278 SER A N 1
ATOM 2219 C CA . SER A 1 278 ? -33.621 5.125 69.050 1.00 79.06 278 SER A CA 1
ATOM 2220 C C . SER A 1 278 ? -34.746 4.628 69.963 1.00 79.06 278 SER A C 1
ATOM 2222 O O . SER A 1 278 ? -34.938 5.164 71.053 1.00 79.06 278 SER A O 1
ATOM 2224 N N . LYS A 1 279 ? -35.406 3.519 69.596 1.00 77.88 279 LYS A N 1
ATOM 2225 C CA . LYS A 1 279 ? -36.472 2.896 70.407 1.00 77.88 279 LYS A CA 1
ATOM 2226 C C . LYS A 1 279 ? -35.987 2.403 71.772 1.00 77.88 279 LYS A C 1
ATOM 2228 O O . LYS A 1 279 ? -36.739 2.428 72.742 1.00 77.88 279 LYS A O 1
ATOM 2233 N N . ARG A 1 280 ? -34.741 1.923 71.866 1.00 73.06 280 ARG A N 1
ATOM 2234 C CA . ARG A 1 280 ? -34.134 1.510 73.145 1.00 73.06 280 ARG A CA 1
ATOM 2235 C C . ARG A 1 280 ? -33.783 2.700 74.034 1.00 73.06 280 ARG A C 1
ATOM 2237 O O . ARG A 1 280 ? -33.938 2.586 75.246 1.00 73.06 280 ARG A O 1
ATOM 2244 N N . GLY A 1 281 ? -33.309 3.796 73.445 1.00 65.25 281 GLY A N 1
ATOM 2245 C CA . GLY A 1 281 ? -32.984 5.034 74.153 1.00 65.25 281 GLY A CA 1
ATOM 2246 C C . GLY A 1 281 ? -34.211 5.649 74.823 1.00 65.25 281 GLY A C 1
ATOM 2247 O O . GLY A 1 281 ? -34.152 5.954 76.008 1.00 65.25 281 GLY A O 1
ATOM 2248 N N . GLU A 1 282 ? -35.341 5.706 74.109 1.00 60.09 282 GLU A N 1
ATOM 2249 C CA . GLU A 1 282 ? -36.627 6.218 74.621 1.00 60.09 282 GLU A CA 1
ATOM 2250 C C . GLU A 1 282 ? -37.199 5.401 75.797 1.00 60.09 282 GLU A C 1
ATOM 2252 O O . GLU A 1 282 ? -37.954 5.920 76.615 1.00 60.09 282 GLU A O 1
ATOM 2257 N N . GLY A 1 283 ? -36.853 4.113 75.904 1.00 57.19 283 GLY A N 1
ATOM 2258 C CA . GLY A 1 283 ? -37.322 3.233 76.980 1.00 57.19 283 GLY A CA 1
ATOM 2259 C C . GLY A 1 283 ? -36.453 3.226 78.243 1.00 57.19 283 GLY A C 1
ATOM 2260 O O . GLY A 1 283 ? -36.840 2.597 79.227 1.00 57.19 283 GLY A O 1
ATOM 2261 N N . ALA A 1 284 ? -35.277 3.864 78.222 1.00 57.75 284 ALA A N 1
ATOM 2262 C CA . ALA A 1 284 ? -34.250 3.705 79.255 1.00 57.75 284 ALA A CA 1
ATOM 2263 C C . ALA A 1 284 ? -34.082 4.910 80.202 1.00 57.75 284 ALA A C 1
ATOM 2265 O O . ALA A 1 284 ? -33.379 4.771 81.202 1.00 57.75 284 ALA A O 1
ATOM 2266 N N . GLY A 1 285 ? -34.726 6.057 79.941 1.00 54.06 285 GLY A N 1
ATOM 2267 C CA . GLY A 1 285 ? -34.737 7.213 80.852 1.00 54.06 285 GLY A CA 1
ATOM 2268 C C . GLY A 1 285 ? -33.340 7.736 81.208 1.00 54.06 285 GLY A C 1
ATOM 2269 O O . GLY A 1 285 ? -33.051 7.998 82.376 1.00 54.06 285 GLY A O 1
ATOM 2270 N N . VAL A 1 286 ? -32.446 7.815 80.221 1.00 56.41 286 VAL A N 1
ATOM 2271 C CA . VAL A 1 286 ? -31.025 8.138 80.425 1.00 56.41 286 VAL A CA 1
ATOM 2272 C C . VAL A 1 286 ? -30.812 9.657 80.390 1.00 56.41 286 VAL A C 1
ATOM 2274 O O . VAL A 1 286 ? -31.193 10.323 79.428 1.00 56.41 286 VAL A O 1
ATOM 2277 N N . GLU A 1 287 ? -30.143 10.222 81.402 1.00 47.44 287 GLU A N 1
ATOM 2278 C CA . GLU A 1 287 ? -29.648 11.607 81.359 1.00 47.44 287 GLU A CA 1
ATOM 2279 C C . GLU A 1 287 ? -28.686 11.774 80.168 1.00 47.44 287 GLU A C 1
ATOM 2281 O O . GLU A 1 287 ? -27.596 11.204 80.149 1.00 47.44 287 GLU A O 1
ATOM 2286 N N . GLY A 1 288 ? -29.109 12.522 79.143 1.00 55.84 288 GLY A N 1
ATOM 2287 C CA . GLY A 1 288 ? -28.376 12.669 77.877 1.00 55.84 288 GLY A CA 1
ATOM 2288 C C . GLY A 1 288 ? -29.153 12.271 76.615 1.00 55.84 288 GLY A C 1
ATOM 2289 O O . GLY A 1 288 ? -28.587 12.357 75.526 1.00 55.84 288 GLY A O 1
ATOM 2290 N N . GLU A 1 289 ? -30.436 11.895 76.728 1.00 55.19 289 GLU A N 1
ATOM 2291 C CA . GLU A 1 289 ? -31.340 11.575 75.601 1.00 55.19 289 GLU A CA 1
ATOM 2292 C C . GLU A 1 289 ? -31.237 12.548 74.414 1.00 55.19 289 GLU A C 1
ATOM 2294 O O . GLU A 1 289 ? -31.182 12.109 73.267 1.00 55.19 289 GLU A O 1
ATOM 2299 N N . GLY A 1 290 ? -31.134 13.858 74.671 1.00 60.75 290 GLY A N 1
ATOM 2300 C CA . GLY A 1 290 ? -30.984 14.867 73.616 1.00 60.75 290 GLY A CA 1
ATOM 2301 C C . GLY A 1 290 ? -29.702 14.710 72.788 1.00 60.75 290 GLY A C 1
ATOM 2302 O O . GLY A 1 290 ? -29.753 14.809 71.567 1.00 60.75 290 GLY A O 1
ATOM 2303 N N . SER A 1 291 ? -28.575 14.385 73.430 1.00 64.94 291 SER A N 1
ATOM 2304 C CA . SER A 1 291 ? -27.283 14.195 72.754 1.00 64.94 291 SER A CA 1
ATOM 2305 C C . SER A 1 291 ? -27.241 12.886 71.964 1.00 64.94 291 SER A C 1
ATOM 2307 O O . SER A 1 291 ? -26.728 12.856 70.848 1.00 64.94 291 SER A O 1
ATOM 2309 N N . VAL A 1 292 ? -27.824 11.809 72.502 1.00 67.62 292 VAL A N 1
ATOM 2310 C CA . VAL A 1 292 ? -27.922 10.522 71.793 1.00 67.62 292 VAL A CA 1
ATOM 2311 C C . VAL A 1 292 ? -28.827 10.648 70.570 1.00 67.62 292 VAL A C 1
ATOM 2313 O O . VAL A 1 292 ? -28.477 10.152 69.500 1.00 67.62 292 VAL A O 1
ATOM 2316 N N . ARG A 1 293 ? -29.961 11.346 70.697 1.00 68.94 293 ARG A N 1
ATOM 2317 C CA . ARG A 1 293 ? -30.879 11.580 69.579 1.00 68.94 293 ARG A CA 1
ATOM 2318 C C . ARG A 1 293 ? -30.235 12.417 68.476 1.00 68.94 293 ARG A C 1
ATOM 2320 O O . ARG A 1 293 ? -30.347 12.060 67.310 1.00 68.94 293 ARG A O 1
ATOM 2327 N N . GLU A 1 294 ? -29.511 13.471 68.841 1.00 73.31 294 GLU A N 1
ATOM 2328 C CA . GLU A 1 294 ? -28.789 14.327 67.893 1.00 73.31 294 GLU A CA 1
ATOM 2329 C C . GLU A 1 294 ? -27.688 13.553 67.142 1.00 73.31 294 GLU A C 1
ATOM 2331 O O . GLU A 1 294 ? -27.555 13.684 65.926 1.00 73.31 294 GLU A O 1
ATOM 2336 N N . ILE A 1 295 ? -26.955 12.667 67.830 1.00 76.31 295 ILE A N 1
ATOM 2337 C CA . ILE A 1 295 ? -25.966 11.773 67.203 1.00 76.31 295 ILE A CA 1
ATOM 2338 C C . ILE A 1 295 ? -26.637 10.788 66.235 1.00 76.31 295 ILE A C 1
ATOM 2340 O O . ILE A 1 295 ? -26.116 10.556 65.143 1.00 76.31 295 ILE A O 1
ATOM 2344 N N . LEU A 1 296 ? -27.784 10.207 66.607 1.00 73.31 296 LEU A N 1
ATOM 2345 C CA . LEU A 1 296 ? -28.536 9.292 65.741 1.00 73.31 296 LEU A CA 1
ATOM 2346 C C . LEU A 1 296 ? -29.103 10.010 64.504 1.00 73.31 296 LEU A C 1
ATOM 2348 O O . LEU A 1 296 ? -29.016 9.464 63.404 1.00 73.31 296 LEU A O 1
ATOM 2352 N N . GLU A 1 297 ? -29.609 11.238 64.656 1.00 76.75 297 GLU A N 1
ATOM 2353 C CA . GLU A 1 297 ? -30.053 12.091 63.543 1.00 76.75 297 GLU A CA 1
ATOM 2354 C C . GLU A 1 297 ? -28.882 12.416 62.593 1.00 76.75 297 GLU A C 1
ATOM 2356 O O . GLU A 1 297 ? -29.004 12.251 61.377 1.00 76.75 297 GLU A O 1
ATOM 2361 N N . GLN A 1 298 ? -27.711 12.792 63.124 1.00 78.75 298 GLN A N 1
ATOM 2362 C CA . GLN A 1 298 ? -26.507 13.039 62.317 1.00 78.75 298 GLN A CA 1
ATOM 2363 C C . GLN A 1 298 ? -26.019 11.780 61.582 1.00 78.75 298 GLN A C 1
ATOM 2365 O O . GLN A 1 298 ? -25.662 11.850 60.404 1.00 78.75 298 GLN A O 1
ATOM 2370 N N . LEU A 1 299 ? -26.038 10.620 62.244 1.00 75.69 299 LEU A N 1
ATOM 2371 C CA . LEU A 1 299 ? -25.714 9.327 61.632 1.00 75.69 299 LEU A CA 1
ATOM 2372 C C . LEU A 1 299 ? -26.677 8.985 60.494 1.00 75.69 299 LEU A C 1
ATOM 2374 O O . LEU A 1 299 ? -26.238 8.526 59.441 1.00 75.69 299 LEU A O 1
ATOM 2378 N N . GLN A 1 300 ? -27.974 9.231 60.677 1.00 75.06 300 GLN A N 1
ATOM 2379 C CA . GLN A 1 300 ? -28.981 8.981 59.652 1.00 75.06 300 GLN A CA 1
ATOM 2380 C C . GLN A 1 300 ? -28.742 9.837 58.401 1.00 75.06 300 GLN A C 1
ATOM 2382 O O . GLN A 1 300 ? -28.790 9.311 57.287 1.00 75.06 300 GLN A O 1
ATOM 2387 N N . VAL A 1 301 ? -28.419 11.123 58.579 1.00 83.25 301 VAL A N 1
ATOM 2388 C CA . VAL A 1 301 ? -28.052 12.026 57.476 1.00 83.25 301 VAL A CA 1
ATOM 2389 C C . VAL A 1 301 ? -26.793 11.529 56.762 1.00 83.25 301 VAL A C 1
ATOM 2391 O O . VAL A 1 301 ? -26.805 11.386 55.541 1.00 83.25 301 VAL A O 1
ATOM 2394 N N . ALA A 1 302 ? -25.736 11.188 57.505 1.00 78.62 302 ALA A N 1
ATOM 2395 C CA . ALA A 1 302 ? -24.483 10.702 56.925 1.00 78.62 302 ALA A CA 1
ATOM 2396 C C . ALA A 1 302 ? -24.676 9.407 56.112 1.00 78.62 302 ALA A C 1
ATOM 2398 O O . ALA A 1 302 ? -24.150 9.266 55.010 1.00 78.62 302 ALA A O 1
ATOM 2399 N N . VAL A 1 303 ? -25.477 8.469 56.622 1.00 79.88 303 VAL A N 1
ATOM 2400 C CA . VAL A 1 303 ? -25.796 7.204 55.942 1.00 79.88 303 VAL A CA 1
ATOM 2401 C C . VAL A 1 303 ? -26.603 7.446 54.657 1.00 79.88 303 VAL A C 1
ATOM 2403 O O . VAL A 1 303 ? -26.326 6.823 53.629 1.00 79.88 303 VAL A O 1
ATOM 2406 N N . GLN A 1 304 ? -27.560 8.378 54.670 1.00 78.75 304 GLN A N 1
ATOM 2407 C CA . GLN A 1 304 ? -28.308 8.767 53.468 1.00 78.75 304 GLN A CA 1
ATOM 2408 C C . GLN A 1 304 ? -27.425 9.468 52.426 1.00 78.75 304 GLN A C 1
ATOM 2410 O O . GLN A 1 304 ? -27.581 9.218 51.227 1.00 78.75 304 GLN A O 1
ATOM 2415 N N . GLU A 1 305 ? -26.472 10.304 52.851 1.00 83.19 305 GLU A N 1
ATOM 2416 C CA . GLU A 1 305 ? -25.491 10.906 51.942 1.00 83.19 305 GLU A CA 1
ATOM 2417 C C . GLU A 1 305 ? -24.607 9.848 51.273 1.00 83.19 305 GLU A C 1
ATOM 2419 O O . GLU A 1 305 ? -24.385 9.920 50.062 1.00 83.19 305 GLU A O 1
ATOM 2424 N N . VAL A 1 306 ? -24.171 8.824 52.014 1.00 82.06 306 VAL A N 1
ATOM 2425 C CA . VAL A 1 306 ? -23.411 7.689 51.461 1.00 82.06 306 VAL A CA 1
ATOM 2426 C C . VAL A 1 306 ? -24.231 6.924 50.416 1.00 82.06 306 VAL A C 1
ATOM 2428 O O . VAL A 1 306 ? -23.719 6.635 49.331 1.00 82.06 306 VAL A O 1
ATOM 2431 N N . ALA A 1 307 ? -25.510 6.645 50.690 1.00 79.31 307 ALA A N 1
ATOM 2432 C CA . ALA A 1 307 ? -26.403 5.982 49.734 1.00 79.31 307 ALA A CA 1
ATOM 2433 C C . ALA A 1 307 ? -26.542 6.780 48.430 1.00 79.31 307 ALA A C 1
ATOM 2435 O O . ALA A 1 307 ? -26.371 6.241 47.333 1.00 79.31 307 ALA A O 1
ATOM 2436 N N . LYS A 1 308 ? -26.790 8.088 48.555 1.00 83.12 308 LYS A N 1
ATOM 2437 C CA . LYS A 1 308 ? -26.938 9.005 47.421 1.00 83.12 308 LYS A CA 1
ATOM 2438 C C . LYS A 1 308 ? -25.643 9.132 46.618 1.00 83.12 308 LYS A C 1
ATOM 2440 O O . LYS A 1 308 ? -25.683 9.098 45.390 1.00 83.12 308 LYS A O 1
ATOM 2445 N N . GLY A 1 309 ? -24.495 9.246 47.288 1.00 82.38 309 GLY A N 1
ATOM 2446 C CA . GLY A 1 309 ? -23.184 9.299 46.636 1.00 82.38 309 GLY A CA 1
ATOM 2447 C C . GLY A 1 309 ? -22.862 8.018 45.863 1.00 82.38 309 GLY A C 1
ATOM 2448 O O . GLY A 1 309 ? -22.321 8.072 44.756 1.00 82.38 309 GLY A O 1
ATOM 2449 N N . SER A 1 310 ? -23.262 6.864 46.397 1.00 80.62 310 SER A N 1
ATOM 2450 C CA . SER A 1 310 ? -23.102 5.571 45.734 1.00 80.62 310 SER A CA 1
ATOM 2451 C C . SER A 1 310 ? -23.974 5.437 44.478 1.00 80.62 310 SER A C 1
ATOM 2453 O O . SER A 1 310 ? -23.478 5.066 43.412 1.00 80.62 310 SER A O 1
ATOM 2455 N N . GLU A 1 311 ? -25.247 5.838 44.554 1.00 79.81 311 GLU A N 1
ATOM 2456 C CA . GLU A 1 311 ? -26.155 5.866 43.399 1.00 79.81 311 GLU A CA 1
ATOM 2457 C C . GLU A 1 311 ? -25.653 6.819 42.303 1.00 79.81 311 GLU A C 1
ATOM 2459 O O . GLU A 1 311 ? -25.602 6.460 41.124 1.00 79.81 311 GLU A O 1
ATOM 2464 N N . GLN A 1 312 ? -25.204 8.018 42.689 1.00 82.75 312 GLN A N 1
ATOM 2465 C CA . GLN A 1 312 ? -24.604 8.977 41.763 1.00 82.75 312 GLN A CA 1
ATOM 2466 C C . GLN A 1 312 ? -23.338 8.431 41.100 1.00 82.75 312 GLN A C 1
ATOM 2468 O O . GLN A 1 312 ? -23.135 8.675 39.913 1.00 82.75 312 GLN A O 1
ATOM 2473 N N . THR A 1 313 ? -22.516 7.666 41.821 1.00 79.38 313 THR A N 1
ATOM 2474 C CA . THR A 1 313 ? -21.309 7.028 41.273 1.00 79.38 313 THR A CA 1
ATOM 2475 C C . THR A 1 313 ? -21.662 5.968 40.228 1.00 79.38 313 THR A C 1
ATOM 2477 O O . THR A 1 313 ? -21.074 5.957 39.146 1.00 79.38 313 THR A O 1
ATOM 2480 N N . ALA A 1 314 ? -22.670 5.129 40.487 1.00 79.56 314 ALA A N 1
ATOM 2481 C CA . ALA A 1 314 ? -23.152 4.150 39.511 1.00 79.56 314 ALA A CA 1
ATOM 2482 C C . ALA A 1 314 ? -23.746 4.817 38.256 1.00 79.56 314 ALA A C 1
ATOM 2484 O O . ALA A 1 314 ? -23.454 4.406 37.130 1.00 79.56 314 ALA A O 1
ATOM 2485 N N . LEU A 1 315 ? -24.526 5.889 38.429 1.00 79.88 315 LEU A N 1
ATOM 2486 C CA . LEU A 1 315 ? -25.057 6.681 37.314 1.00 79.88 315 LEU A CA 1
ATOM 2487 C C . LEU A 1 315 ? -23.943 7.384 36.529 1.00 79.88 315 LEU A C 1
ATOM 2489 O O . LEU A 1 315 ? -23.991 7.420 35.301 1.00 79.88 315 LEU A O 1
ATOM 2493 N N . ALA A 1 316 ? -22.930 7.920 37.213 1.00 78.06 316 ALA A N 1
ATOM 2494 C CA . ALA A 1 316 ? -21.777 8.559 36.588 1.00 78.06 316 ALA A CA 1
ATOM 2495 C C . ALA A 1 316 ? -20.929 7.559 35.794 1.00 78.06 316 ALA A C 1
ATOM 2497 O O . ALA A 1 316 ? -20.499 7.893 34.696 1.00 78.06 316 ALA A O 1
ATOM 2498 N N . ALA A 1 317 ? -20.745 6.330 36.284 1.00 75.75 317 ALA A N 1
ATOM 2499 C CA . ALA A 1 317 ? -20.088 5.266 35.526 1.00 75.75 317 ALA A CA 1
ATOM 2500 C C . ALA A 1 317 ? -20.868 4.916 34.245 1.00 75.75 317 ALA A C 1
ATOM 2502 O O . ALA A 1 317 ? -20.272 4.814 33.174 1.00 75.75 317 ALA A O 1
ATOM 2503 N N . SER A 1 318 ? -22.203 4.827 34.321 1.00 73.25 318 SER A N 1
ATOM 2504 C CA . SER A 1 318 ? -23.054 4.571 33.147 1.00 73.25 318 SER A CA 1
ATOM 2505 C C . SER A 1 318 ? -23.028 5.732 32.143 1.00 73.25 318 SER A C 1
ATOM 2507 O O . SER A 1 318 ? -22.918 5.503 30.943 1.00 73.25 318 SER A O 1
ATOM 2509 N N . ARG A 1 319 ? -23.055 6.986 32.616 1.00 70.81 319 ARG A N 1
ATOM 2510 C CA . ARG A 1 319 ? -22.918 8.184 31.765 1.00 70.81 319 ARG A CA 1
ATOM 2511 C C . ARG A 1 319 ? -21.500 8.373 31.227 1.00 70.81 319 ARG A C 1
ATOM 2513 O O . ARG A 1 319 ? -21.318 8.935 30.155 1.00 70.81 319 ARG A O 1
ATOM 2520 N N . GLY A 1 320 ? -20.482 7.902 31.942 1.00 64.19 320 GLY A N 1
ATOM 2521 C CA . GLY A 1 320 ? -19.092 7.916 31.486 1.00 64.19 320 GLY A CA 1
ATOM 2522 C C . GLY A 1 320 ? -18.907 7.127 30.189 1.00 64.19 320 GLY A C 1
ATOM 2523 O O . GLY A 1 320 ? -18.121 7.530 29.334 1.00 64.19 320 GLY A O 1
ATOM 2524 N N . VAL A 1 321 ? -19.699 6.066 29.997 1.00 66.31 321 VAL A N 1
ATOM 2525 C CA . VAL A 1 321 ? -19.780 5.332 28.727 1.00 66.31 321 VAL A CA 1
ATOM 2526 C C . VAL A 1 321 ? -20.382 6.197 27.618 1.00 66.31 321 VAL A C 1
ATOM 2528 O O . VAL A 1 321 ? -19.834 6.231 26.523 1.00 66.31 321 VAL A O 1
ATOM 2531 N N . GLU A 1 322 ? -21.437 6.966 27.892 1.00 59.88 322 GLU A N 1
ATOM 2532 C CA . GLU A 1 322 ? -21.984 7.943 26.931 1.00 59.88 322 GLU A CA 1
ATOM 2533 C C . GLU A 1 322 ? -20.958 9.045 26.591 1.00 59.88 322 GLU A C 1
ATOM 2535 O O . GLU A 1 322 ? -20.915 9.542 25.468 1.00 59.88 322 GLU A O 1
ATOM 2540 N N . GLY A 1 323 ? -20.053 9.376 27.522 1.00 55.06 323 GLY A N 1
ATOM 2541 C CA . GLY A 1 323 ? -18.917 10.280 27.300 1.00 55.06 323 GLY A CA 1
ATOM 2542 C C . GLY A 1 323 ? -17.906 9.786 26.253 1.00 55.06 323 GLY A C 1
ATOM 2543 O O . GLY A 1 323 ? -17.259 10.604 25.594 1.00 55.06 323 GLY A O 1
ATOM 2544 N N . VAL A 1 324 ? -17.822 8.469 26.012 1.00 58.75 324 VAL A N 1
ATOM 2545 C CA . VAL A 1 324 ? -17.089 7.891 24.865 1.00 58.75 324 VAL A CA 1
ATOM 2546 C C . VAL A 1 324 ? -17.694 8.376 23.542 1.00 58.75 324 VAL A C 1
ATOM 2548 O O . VAL A 1 324 ? -16.970 8.527 22.558 1.00 58.75 324 VAL A O 1
ATOM 2551 N N . GLY A 1 325 ? -18.983 8.732 23.529 1.00 49.66 325 GLY A N 1
ATOM 2552 C CA . GLY A 1 325 ? -19.679 9.346 22.402 1.00 49.66 325 GLY A CA 1
ATOM 2553 C C . GLY A 1 325 ? -18.991 10.598 21.857 1.00 49.66 325 GLY A C 1
ATOM 2554 O O . GLY A 1 325 ? -18.927 10.758 20.646 1.00 49.66 325 GLY A O 1
ATOM 2555 N N . ALA A 1 326 ? -18.362 11.429 22.696 1.00 50.09 326 ALA A N 1
ATOM 2556 C CA . ALA A 1 326 ? -17.629 12.613 22.227 1.00 50.09 326 ALA A CA 1
ATOM 2557 C C . ALA A 1 326 ? -16.329 12.256 21.472 1.00 50.09 326 ALA A C 1
ATOM 2559 O O . ALA A 1 326 ? -15.946 12.933 20.512 1.00 50.09 326 ALA A O 1
ATOM 2560 N N . ILE A 1 327 ? -15.658 11.172 21.879 1.00 52.78 327 ILE A N 1
ATOM 2561 C CA . ILE A 1 327 ? -14.476 10.625 21.192 1.00 52.78 327 ILE A CA 1
ATOM 2562 C C . ILE A 1 327 ? -14.911 9.956 19.885 1.00 52.78 327 ILE A C 1
ATOM 2564 O O . ILE A 1 327 ? -14.288 10.167 18.845 1.00 52.78 327 ILE A O 1
ATOM 2568 N N . VAL A 1 328 ? -16.019 9.213 19.916 1.00 52.47 328 VAL A N 1
ATOM 2569 C CA . VAL A 1 328 ? -16.634 8.613 18.729 1.00 52.47 328 VAL A CA 1
ATOM 2570 C C . VAL A 1 328 ? -17.065 9.689 17.740 1.00 52.47 328 VAL A C 1
ATOM 2572 O O . VAL A 1 328 ? -16.740 9.565 16.571 1.00 52.47 328 VAL A O 1
ATOM 2575 N N . GLU A 1 329 ? -17.692 10.785 18.168 1.00 49.62 329 GLU A N 1
ATOM 2576 C CA . GLU A 1 329 ? -18.037 11.920 17.303 1.00 49.62 329 GLU A CA 1
ATOM 2577 C C . GLU A 1 329 ? -16.804 12.567 16.664 1.00 49.62 329 GLU A C 1
ATOM 2579 O O . GLU A 1 329 ? -16.851 12.988 15.507 1.00 49.62 329 GLU A O 1
ATOM 2584 N N . ALA A 1 330 ? -15.683 12.647 17.387 1.00 50.38 330 ALA A N 1
ATOM 2585 C CA . ALA A 1 330 ? -14.426 13.132 16.826 1.00 50.38 330 ALA A CA 1
ATOM 2586 C C . ALA A 1 330 ? -13.882 12.180 15.748 1.00 50.38 330 ALA A C 1
ATOM 2588 O O . ALA A 1 330 ? -13.499 12.637 14.671 1.00 50.38 330 ALA A O 1
ATOM 2589 N N . VAL A 1 331 ? -13.924 10.866 15.990 1.00 49.00 331 VAL A N 1
ATOM 2590 C CA . VAL A 1 331 ? -13.584 9.839 14.989 1.00 49.00 331 VAL A CA 1
ATOM 2591 C C . VAL A 1 331 ? -14.568 9.875 13.809 1.00 49.00 331 VAL A C 1
ATOM 2593 O O . VAL A 1 331 ? -14.148 9.770 12.659 1.00 49.00 331 VAL A O 1
ATOM 2596 N N . GLN A 1 332 ? -15.856 10.116 14.063 1.00 48.12 332 GLN A N 1
ATOM 2597 C CA . GLN A 1 332 ? -16.923 10.225 13.067 1.00 48.12 332 GLN A CA 1
ATOM 2598 C C . GLN A 1 332 ? -16.723 11.440 12.163 1.00 48.12 332 GLN A C 1
ATOM 2600 O O . GLN A 1 332 ? -16.955 11.344 10.962 1.00 48.12 332 GLN A O 1
ATOM 2605 N N . ARG A 1 333 ? -16.283 12.583 12.711 1.00 50.97 333 ARG A N 1
ATOM 2606 C CA . ARG A 1 333 ? -15.919 13.765 11.914 1.00 50.97 333 ARG A CA 1
ATOM 2607 C C . ARG A 1 333 ? -14.802 13.422 10.934 1.00 50.97 333 ARG A C 1
ATOM 2609 O O . ARG A 1 333 ? -14.965 13.650 9.741 1.00 50.97 333 ARG A O 1
ATOM 2616 N N . VAL A 1 334 ? -13.746 12.763 11.410 1.00 50.34 334 VAL A N 1
ATOM 2617 C CA . VAL A 1 334 ? -12.622 12.328 10.565 1.00 50.34 334 VAL A CA 1
ATOM 2618 C C . VAL A 1 334 ? -13.070 11.301 9.510 1.00 50.34 334 VAL A C 1
ATOM 2620 O O . VAL A 1 334 ? -12.717 11.421 8.337 1.00 50.34 334 VAL A O 1
ATOM 2623 N N . ALA A 1 335 ? -13.898 10.321 9.882 1.00 43.69 335 ALA A N 1
ATOM 2624 C CA . ALA A 1 335 ? -14.422 9.309 8.961 1.00 43.69 335 ALA A CA 1
ATOM 2625 C C . ALA A 1 335 ? -15.395 9.893 7.913 1.00 43.69 335 ALA A C 1
ATOM 2627 O O . ALA A 1 335 ? -15.351 9.515 6.741 1.00 43.69 335 ALA A O 1
ATOM 2628 N N . ASN A 1 336 ? -16.247 10.849 8.296 1.00 47.75 336 ASN A N 1
ATOM 2629 C CA . ASN A 1 336 ? -17.157 11.542 7.380 1.00 47.75 336 ASN A CA 1
ATOM 2630 C C . ASN A 1 336 ? -16.426 12.514 6.450 1.00 47.75 336 ASN A C 1
ATOM 2632 O O . ASN A 1 336 ? -16.811 12.626 5.286 1.00 47.75 336 ASN A O 1
ATOM 2636 N N . GLU A 1 337 ? -15.363 13.173 6.910 1.00 48.28 337 GLU A N 1
ATOM 2637 C CA . GLU A 1 337 ? -14.468 13.959 6.051 1.00 48.28 337 GLU A CA 1
ATOM 2638 C C . GLU A 1 337 ? -13.781 13.061 5.008 1.00 48.28 337 GLU A C 1
ATOM 2640 O O . GLU A 1 337 ? -13.733 13.401 3.825 1.00 48.28 337 GLU A O 1
ATOM 2645 N N . LEU A 1 338 ? -13.345 11.859 5.402 1.00 40.62 338 LEU A N 1
ATOM 2646 C CA . LEU A 1 338 ? -12.807 10.850 4.482 1.00 40.62 338 LEU A CA 1
ATOM 2647 C C . LEU A 1 338 ? -13.850 10.375 3.453 1.00 40.62 338 LEU A C 1
ATOM 2649 O O . LEU A 1 338 ? -13.542 10.296 2.260 1.00 40.62 338 LEU A O 1
ATOM 2653 N N . ARG A 1 339 ? -15.094 10.109 3.877 1.00 46.38 339 ARG A N 1
ATOM 2654 C CA . ARG A 1 339 ? -16.184 9.688 2.976 1.00 46.38 339 ARG A CA 1
ATOM 2655 C C . ARG A 1 339 ? -16.594 10.792 2.004 1.00 46.38 339 ARG A C 1
ATOM 2657 O O . ARG A 1 339 ? -16.695 10.541 0.807 1.00 46.38 339 ARG A O 1
ATOM 2664 N N . THR A 1 340 ? -16.790 12.017 2.485 1.00 48.66 340 THR A N 1
ATOM 2665 C CA . THR A 1 340 ? -17.151 13.162 1.630 1.00 48.66 340 THR A CA 1
ATOM 2666 C C . THR A 1 340 ? -16.031 13.520 0.652 1.00 48.66 340 THR A C 1
ATOM 2668 O O . THR A 1 340 ? -16.317 13.828 -0.504 1.00 48.66 340 THR A O 1
ATOM 2671 N N . SER A 1 341 ? -14.764 13.378 1.054 1.00 45.09 341 SER A N 1
ATOM 2672 C CA . SER A 1 341 ? -13.603 13.482 0.159 1.00 45.09 341 SER A CA 1
ATOM 2673 C C . SER A 1 341 ? -13.599 12.389 -0.924 1.00 45.09 341 SER A C 1
ATOM 2675 O O . SER A 1 341 ? -13.373 12.676 -2.100 1.00 45.09 341 SER A O 1
ATOM 2677 N N . SER A 1 342 ? -13.946 11.145 -0.570 1.00 39.19 342 SER A N 1
ATOM 2678 C CA . SER A 1 342 ? -14.088 10.037 -1.529 1.00 39.19 342 SER A CA 1
ATOM 2679 C C . SER A 1 342 ? -15.255 10.244 -2.509 1.00 39.19 342 SER A C 1
ATOM 2681 O O . SER A 1 342 ? -15.103 10.020 -3.710 1.00 39.19 342 SER A O 1
ATOM 2683 N N . GLU A 1 343 ? -16.397 10.750 -2.039 1.00 48.66 343 GLU A N 1
ATOM 2684 C CA . GLU A 1 343 ? -17.551 11.095 -2.882 1.00 48.66 343 GLU A CA 1
ATOM 2685 C C . GLU A 1 343 ? -17.287 12.307 -3.782 1.00 48.66 343 GLU A C 1
ATOM 2687 O O . GLU A 1 343 ? -17.799 12.374 -4.900 1.00 48.66 343 GLU A O 1
ATOM 2692 N N . ALA A 1 344 ? -16.494 13.274 -3.318 1.00 47.19 344 ALA A N 1
ATOM 2693 C CA . ALA A 1 344 ? -16.034 14.389 -4.138 1.00 47.19 344 ALA A CA 1
ATOM 2694 C C . ALA A 1 344 ? -15.080 13.904 -5.240 1.00 47.19 344 ALA A C 1
ATOM 2696 O O . ALA A 1 344 ? -15.240 14.293 -6.395 1.00 47.19 344 ALA A O 1
ATOM 2697 N N . ALA A 1 345 ? -14.150 12.997 -4.923 1.00 46.91 345 ALA A N 1
ATOM 2698 C CA . ALA A 1 345 ? -13.264 12.379 -5.909 1.00 46.91 345 ALA A CA 1
ATOM 2699 C C . ALA A 1 345 ? -14.035 11.546 -6.953 1.00 46.91 345 ALA A C 1
ATOM 2701 O O . ALA A 1 345 ? -13.726 11.617 -8.142 1.00 46.91 345 ALA A O 1
ATOM 2702 N N . SER A 1 346 ? -15.076 10.819 -6.530 1.00 45.38 346 SER A N 1
ATOM 2703 C CA . SER A 1 346 ? -15.956 10.052 -7.424 1.00 45.38 346 SER A CA 1
ATOM 2704 C C . SER A 1 346 ? -16.784 10.958 -8.347 1.00 45.38 346 SER A C 1
ATOM 2706 O O . SER A 1 346 ? -16.837 10.734 -9.556 1.00 45.38 346 SER A O 1
ATOM 2708 N N . ARG A 1 347 ? -17.347 12.055 -7.812 1.00 48.50 347 ARG A N 1
ATOM 2709 C CA . ARG A 1 347 ? -18.062 13.065 -8.613 1.00 48.50 347 ARG A CA 1
ATOM 2710 C C . ARG A 1 347 ? -17.155 13.750 -9.631 1.00 48.50 347 ARG A C 1
ATOM 2712 O O . ARG A 1 347 ? -17.551 13.876 -10.781 1.00 48.50 347 ARG A O 1
ATOM 2719 N N . ILE A 1 348 ? -15.926 14.112 -9.253 1.00 52.81 348 ILE A N 1
ATOM 2720 C CA . ILE A 1 348 ? -14.928 14.660 -10.189 1.00 52.81 348 ILE A CA 1
ATOM 2721 C C . ILE A 1 348 ? -14.618 13.657 -11.315 1.00 52.81 348 ILE A C 1
ATOM 2723 O O . ILE A 1 348 ? -14.458 14.064 -12.465 1.00 52.81 348 ILE A O 1
ATOM 2727 N N . GLY A 1 349 ? -14.579 12.355 -11.008 1.00 43.12 349 GLY A N 1
ATOM 2728 C CA . GLY A 1 349 ? -14.441 11.288 -12.003 1.00 43.12 349 GLY A CA 1
ATOM 2729 C C . GLY A 1 349 ? -15.600 11.242 -13.004 1.00 43.12 349 GLY A C 1
ATOM 2730 O O . GLY A 1 349 ? -15.355 11.214 -14.206 1.00 43.12 349 GLY A O 1
ATOM 2731 N N . GLN A 1 350 ? -16.845 11.328 -12.524 1.00 51.94 350 GLN A N 1
ATOM 2732 C CA . GLN A 1 350 ? -18.045 11.338 -13.374 1.00 51.94 350 GLN A CA 1
ATOM 2733 C C . GLN A 1 350 ? -18.145 12.602 -14.242 1.00 51.94 350 GLN A C 1
ATOM 2735 O O . GLN A 1 350 ? -18.413 12.511 -15.437 1.00 51.94 350 GLN A O 1
ATOM 2740 N N . THR A 1 351 ? -17.840 13.783 -13.693 1.00 51.88 351 THR A N 1
ATOM 2741 C CA . THR A 1 351 ? -17.853 15.041 -14.465 1.00 51.88 351 THR A CA 1
ATOM 2742 C C . THR A 1 351 ? -16.763 15.065 -15.547 1.00 51.88 351 THR A C 1
ATOM 2744 O O . THR A 1 351 ? -16.952 15.638 -16.619 1.00 51.88 351 THR A O 1
ATOM 2747 N N . ALA A 1 352 ? -15.623 14.406 -15.310 1.00 47.09 352 ALA A N 1
ATOM 2748 C CA . ALA A 1 352 ? -14.567 14.247 -16.313 1.00 47.09 352 ALA A CA 1
ATOM 2749 C C . ALA A 1 352 ? -14.946 13.279 -17.454 1.00 47.09 352 ALA A C 1
ATOM 2751 O O . ALA A 1 352 ? -14.340 13.333 -18.528 1.00 47.09 352 ALA A O 1
ATOM 2752 N N . GLU A 1 353 ? -15.925 12.401 -17.233 1.00 44.31 353 GLU A N 1
ATOM 2753 C CA . GLU A 1 353 ? -16.436 11.433 -18.208 1.00 44.31 353 GLU A CA 1
ATOM 2754 C C . GLU A 1 353 ? -17.569 12.031 -19.060 1.00 44.31 353 GLU A C 1
ATOM 2756 O O . GLU A 1 353 ? -17.629 11.797 -20.267 1.00 44.31 353 GLU A O 1
ATOM 2761 N N . GLU A 1 354 ? -18.386 12.906 -18.469 1.00 49.50 354 GLU A N 1
ATOM 2762 C CA . GLU A 1 354 ? -19.385 13.716 -19.178 1.00 49.50 354 GLU A CA 1
ATOM 2763 C C . GLU A 1 354 ? -18.749 14.800 -20.058 1.00 49.50 354 GLU A C 1
ATOM 2765 O O . GLU A 1 354 ? -19.223 15.038 -21.162 1.00 49.50 354 GLU A O 1
ATOM 2770 N N . GLY A 1 355 ? -17.626 15.396 -19.639 1.00 40.50 355 GLY A N 1
ATOM 2771 C CA . GLY A 1 355 ? -16.888 16.384 -20.440 1.00 40.50 355 GLY A CA 1
ATOM 2772 C C . GLY A 1 355 ? -16.082 15.814 -21.621 1.00 40.50 355 GLY A C 1
ATOM 2773 O O . GLY A 1 355 ? -15.402 16.575 -22.310 1.00 40.50 355 GLY A O 1
ATOM 2774 N N . ARG A 1 356 ? -16.097 14.488 -21.834 1.00 47.91 356 ARG A N 1
ATOM 2775 C CA . ARG A 1 356 ? -15.464 13.808 -22.985 1.00 47.91 356 ARG A CA 1
ATOM 2776 C C . ARG A 1 356 ? -16.457 13.320 -24.046 1.00 47.91 356 ARG A C 1
ATOM 2778 O O . ARG A 1 356 ? -16.004 12.799 -25.066 1.00 47.91 356 ARG A O 1
ATOM 2785 N N . ARG A 1 357 ? -17.762 13.451 -23.808 1.00 40.94 357 ARG A N 1
ATOM 2786 C CA . ARG A 1 357 ? -18.796 13.331 -24.846 1.00 40.94 357 ARG A CA 1
ATOM 2787 C C . ARG A 1 357 ? -19.060 14.706 -25.440 1.00 40.94 357 ARG A C 1
ATOM 2789 O O . ARG A 1 357 ? -19.339 14.742 -26.656 1.00 40.94 357 ARG A O 1
#

Foldseek 3Di:
DDFPCLLFLFFLQLVVVLCVVLVQDLLLLVLLLVCLVVLLVLLLVLLLVLVVVLCVDPVSVVLLVVVCVVVVHDSVVSSVVSSVVRSVVSSVCSVCSNVVVSCTPVVLSVLLVVLLVCVVSVPPLCVVLVSVVSSLVSVLVSLCVVCVVPVPSSVSNSSSVVSVSVVSNVSNVCSNVVVVLVQQQASLSPDDDPDSSDTSVVCVVVSVVLVVLVLVQLQCLLVLPLVDARDGPGDPHNSNVVVVVSVVLVVVLVVLVVVLVVLVVVLVVVVVVLVVVLVVLVVPPDDCNVVSVVVSVVVNVVSVVSNVVSVVSSVVSSVVSNVSNVVSVVVVVVVVVVVVVVVVVVVVVVVVVVVVD

Secondary structure (DSSP, 8-state):
---HHHHTT--HHHHHHHHHHTT--HHHHHHHHHTHHHHHHHHHHHHHHHHHHHHHSHHHHHHHHHHHHHHT--HHHHHHHHHHHHHHHHHHHHHHHHTT----HHHHHHHHHHHHHHHHTT--HHHHHHHHHHHHHHHHHHHHHHTTT-HHHHHHHHHHHHHHHHHHHHHHHHHHHHHHHHHTT--GGGPPPSSTT--GGGGHHHHHHHHHHHHHHHHHHHTT-TT--PPP-STTSHHHHHHHHHHHHHHHHHHHHHHHHHHHHHHHHHHHHHHHHHHHHHTTT-TTHHHHHHHHHHHHHHHHHHHHHHHHHHHHHHHHHHHHHHHHHHHHHHHHHHHHHHHHHHHHHHHHHHTT-